Protein AF-A0A965Q3M4-F1 (afdb_monomer_lite)

pLDDT: mean 86.71, std 11.83, range [43.47, 96.5]

Foldseek 3Di:
DVVVVVVVVVVVVCVPPVPDLVNVVVVLCVLCVVPVVLLVLLVVVLVVVLVVLVVVLVVVCCVVPPDDDPPVVVVVSVVVSVVVSCLSRQLLVLLSVLLSVCSVVVHDGHSVSSNLSVVQSVQSVVLVVVLCVQLVVLVVVPVVSNVQSVLLLPQLSVCCRVVVDGSVVSSVVSNVVCVVVVVSSVVSVVVVD

Secondary structure (DSSP, 8-state):
-HHHHHHHHHHHHHT-----HHHHHHHHHHHHHT-HHHHHHHHHHHHHHHHHHHHHHHHHHHHHTSS---HHHHHHHHHHHHHHHHHHHHHHHHHHHHHHHHHHTT----GGGGGGGGGGHHHHHHHHHHHHHHHHHHHHH-HHHHHHHHHHTTTHHHHHHHS---HHHHHHHHHHHHGGGHHHHHHHHHHH-

Radius of gyration: 21.28 Å; chains: 1; bounding box: 40×34×85 Å

Sequence (193 aa):
MSDMTNELKTQGLQQNQSFTVRDALSNAWKMVSGSKGSYWGGFIFVVAVTFVWAFASSMLTQNLSSGETPWVWSLVWSIVDLVMQQALTVPMWAGIVLMGVRRARGEAIRSTMVFEGFKRFASLLVVTFLVVIIITVGTLFLIIPGIYLSIVYIFAVPLVLDKGMGPWEAMELSRKTVTKRWFAYFSTLLVAG

Structure (mmCIF, N/CA/C/O backbone):
data_AF-A0A965Q3M4-F1
#
_entry.id   AF-A0A965Q3M4-F1
#
loop_
_atom_site.group_PDB
_atom_site.id
_atom_site.type_symbol
_atom_site.label_atom_id
_atom_site.label_alt_id
_atom_site.label_comp_id
_atom_site.label_asym_id
_atom_site.label_entity_id
_atom_site.label_seq_id
_atom_site.pdbx_PDB_ins_code
_atom_site.Cartn_x
_atom_site.Cartn_y
_atom_site.Cartn_z
_atom_site.occupancy
_atom_site.B_iso_or_equiv
_atom_site.auth_seq_id
_atom_site.auth_comp_id
_atom_site.auth_asym_id
_atom_site.auth_atom_id
_atom_site.pdbx_PDB_model_num
ATOM 1 N N . MET A 1 1 ? -10.764 1.876 50.607 1.00 58.31 1 MET A N 1
ATOM 2 C CA . MET A 1 1 ? -9.534 1.462 49.888 1.00 58.31 1 MET A CA 1
ATOM 3 C C . MET A 1 1 ? -9.627 0.031 49.353 1.00 58.31 1 MET A C 1
ATOM 5 O O . MET A 1 1 ? -9.286 -0.159 48.198 1.00 58.31 1 MET A O 1
ATOM 9 N N . SER A 1 2 ? -10.157 -0.932 50.127 1.00 61.81 2 SER A N 1
ATOM 10 C CA . SER A 1 2 ? -10.422 -2.321 49.683 1.00 61.81 2 SER A CA 1
ATOM 11 C C . SER A 1 2 ? -11.396 -2.430 48.489 1.00 61.81 2 SER A C 1
ATOM 13 O O . SER A 1 2 ? -11.125 -3.171 47.544 1.00 61.81 2 SER A O 1
ATOM 15 N N . ASP A 1 3 ? -12.468 -1.625 48.468 1.00 62.75 3 ASP A N 1
ATOM 16 C CA . ASP A 1 3 ? -13.453 -1.637 47.367 1.00 62.75 3 ASP A CA 1
ATOM 17 C C . ASP A 1 3 ? -12.891 -1.155 46.025 1.00 62.75 3 ASP A C 1
ATOM 19 O O . ASP A 1 3 ? -13.126 -1.788 45.000 1.00 62.75 3 ASP A O 1
ATOM 23 N N . MET A 1 4 ? -12.058 -0.109 46.019 1.00 59.16 4 MET A N 1
ATOM 24 C CA . MET A 1 4 ? -11.446 0.405 44.783 1.00 59.16 4 MET A CA 1
ATOM 25 C C . MET A 1 4 ? -10.523 -0.626 44.117 1.00 59.16 4 MET A C 1
ATOM 27 O O . MET A 1 4 ? -10.454 -0.705 42.894 1.00 59.16 4 MET A O 1
ATOM 31 N N . THR A 1 5 ? -9.827 -1.454 44.899 1.00 63.28 5 THR A N 1
ATOM 32 C CA . THR A 1 5 ? -9.004 -2.555 44.372 1.00 63.28 5 THR A CA 1
ATOM 33 C C . THR A 1 5 ? -9.830 -3.691 43.768 1.00 63.28 5 THR A C 1
ATOM 35 O O . THR A 1 5 ? -9.369 -4.327 42.820 1.00 63.28 5 THR A O 1
ATOM 38 N N . ASN A 1 6 ? -11.044 -3.933 44.274 1.00 59.44 6 ASN A N 1
ATOM 39 C CA . ASN A 1 6 ? -11.960 -4.922 43.708 1.00 59.44 6 ASN A CA 1
ATOM 40 C C . ASN A 1 6 ? -12.622 -4.402 42.431 1.00 59.44 6 ASN A C 1
ATOM 42 O O . ASN A 1 6 ? -12.660 -5.141 41.451 1.00 59.44 6 ASN A O 1
ATOM 46 N N . GLU A 1 7 ? -13.017 -3.125 42.391 1.00 59.03 7 GLU A N 1
ATOM 47 C CA . GLU A 1 7 ? -13.550 -2.482 41.184 1.00 59.03 7 GLU A CA 1
ATOM 48 C C . GLU A 1 7 ? -12.522 -2.436 40.046 1.00 59.03 7 GLU A C 1
ATOM 50 O O . GLU A 1 7 ? -12.841 -2.808 38.914 1.00 59.03 7 GLU A O 1
ATOM 55 N N . LEU A 1 8 ? -11.264 -2.086 40.345 1.00 58.47 8 LEU A N 1
ATOM 56 C CA . LEU A 1 8 ? -10.162 -2.114 39.376 1.00 58.47 8 LEU A CA 1
ATOM 57 C C . LEU A 1 8 ? -9.849 -3.535 38.890 1.00 58.47 8 LEU A C 1
ATOM 59 O O . LEU A 1 8 ? -9.544 -3.725 37.712 1.00 58.47 8 LEU A O 1
ATOM 63 N N . LYS A 1 9 ? -9.969 -4.552 39.755 1.00 55.62 9 LYS A N 1
ATOM 64 C CA . LYS A 1 9 ? -9.866 -5.958 39.338 1.00 55.62 9 LYS A CA 1
ATOM 65 C C . LYS A 1 9 ? -11.026 -6.356 38.435 1.00 55.62 9 LYS A C 1
ATOM 67 O O . LYS A 1 9 ? -10.783 -6.978 37.410 1.00 55.62 9 LYS A O 1
ATOM 72 N N . THR A 1 10 ? -12.264 -5.979 38.746 1.00 54.94 10 THR A N 1
ATOM 73 C CA . THR A 1 10 ? -13.414 -6.279 37.879 1.00 54.94 10 THR A CA 1
ATOM 74 C C . THR A 1 10 ? -13.364 -5.528 36.550 1.00 54.94 10 THR A C 1
ATOM 76 O O . THR A 1 10 ? -13.661 -6.127 35.521 1.00 54.94 10 THR A O 1
ATOM 79 N N . GLN A 1 11 ? -12.906 -4.273 36.517 1.00 52.34 11 GLN A N 1
ATOM 80 C CA . GLN A 1 11 ? -12.704 -3.525 35.270 1.00 52.34 11 GLN A CA 1
ATOM 81 C C . GLN A 1 11 ? -11.525 -4.078 34.451 1.00 52.34 11 GLN A C 1
ATOM 83 O O . GLN A 1 11 ? -11.627 -4.194 33.230 1.00 52.34 11 GLN A O 1
ATOM 88 N N . GLY A 1 12 ? -10.442 -4.511 35.106 1.00 48.47 12 GLY A N 1
ATOM 89 C CA . GLY A 1 12 ? -9.327 -5.213 34.462 1.00 48.47 12 GLY A CA 1
ATOM 90 C C . GLY A 1 12 ? -9.703 -6.601 33.925 1.00 48.47 12 GLY A C 1
ATOM 91 O O . GLY A 1 12 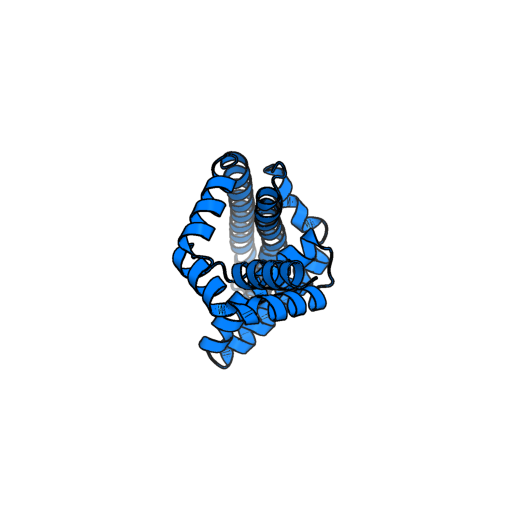? -9.181 -7.025 32.897 1.00 48.47 12 GLY A O 1
ATOM 92 N N . LEU A 1 13 ? -10.653 -7.289 34.568 1.00 50.44 13 LEU A N 1
ATOM 93 C CA . LEU A 1 13 ? -11.171 -8.595 34.144 1.00 50.44 13 LEU A CA 1
ATOM 94 C C . LEU A 1 13 ? -12.256 -8.492 33.054 1.00 50.44 13 LEU A C 1
ATOM 96 O O . LEU A 1 13 ? -12.387 -9.413 32.251 1.00 50.44 13 LEU A O 1
ATOM 100 N N . GLN A 1 14 ? -12.977 -7.369 32.946 1.00 43.47 14 GLN A N 1
ATOM 101 C CA . GLN A 1 14 ? -13.889 -7.099 31.821 1.00 43.47 14 GLN A CA 1
ATOM 102 C C . GLN A 1 14 ? -13.170 -6.695 30.525 1.00 43.47 14 GLN A C 1
ATOM 104 O O . GLN A 1 14 ? -13.776 -6.698 29.455 1.00 43.47 14 GLN A O 1
ATOM 109 N N . GLN A 1 15 ? -11.861 -6.434 30.576 1.00 49.81 15 GLN A N 1
ATOM 110 C CA . GLN A 1 15 ? -11.031 -6.300 29.375 1.00 49.81 15 GLN A CA 1
ATOM 111 C C . GLN A 1 15 ? -10.747 -7.648 28.682 1.00 49.81 15 GLN A C 1
ATOM 113 O O . GLN A 1 15 ? -10.114 -7.686 27.626 1.00 49.81 15 GLN A O 1
ATOM 118 N N . ASN A 1 16 ? -11.273 -8.746 29.236 1.00 44.41 16 ASN A N 1
ATOM 119 C CA . ASN A 1 16 ? -11.480 -10.014 28.549 1.00 44.41 16 ASN A CA 1
ATOM 120 C C . ASN A 1 16 ? -12.892 -10.075 27.935 1.00 44.41 16 ASN A C 1
ATOM 122 O O . ASN A 1 16 ? -13.606 -11.063 28.085 1.00 44.41 16 ASN A O 1
ATOM 126 N N . GLN A 1 17 ? -13.330 -9.006 27.260 1.00 51.12 17 GLN A N 1
ATOM 127 C CA . GLN A 1 17 ? -14.417 -9.154 26.299 1.00 51.12 17 GLN A CA 1
ATOM 128 C C . GLN A 1 17 ? -13.883 -10.066 25.200 1.00 51.12 17 GLN A C 1
ATOM 130 O O . GLN A 1 17 ? -13.022 -9.662 24.413 1.00 51.12 17 GLN A O 1
ATOM 135 N N . SER A 1 18 ? -14.342 -11.317 25.197 1.00 48.50 18 SER A N 1
ATOM 136 C CA . SER A 1 18 ? -14.180 -12.245 24.088 1.00 48.50 18 SER A CA 1
ATOM 137 C C . SER A 1 18 ? -14.766 -11.572 22.853 1.00 48.50 18 SER A C 1
ATOM 139 O O . SER A 1 18 ? -15.965 -11.591 22.603 1.00 48.50 18 SER A O 1
ATOM 141 N N . PHE A 1 19 ? -13.904 -10.868 22.129 1.00 58.25 19 PHE A N 1
ATOM 142 C CA . PHE A 1 19 ? -14.255 -10.118 20.940 1.00 58.25 19 PHE A CA 1
ATOM 143 C C . PHE A 1 19 ? -14.673 -11.141 19.886 1.00 58.25 19 PHE A C 1
ATOM 145 O O . PHE A 1 19 ? -13.826 -11.758 19.237 1.00 58.25 19 PHE A O 1
ATOM 152 N N . THR A 1 20 ? -15.973 -11.403 19.773 1.00 76.94 20 THR A N 1
ATOM 153 C CA . THR A 1 20 ? -16.481 -12.347 18.784 1.00 76.94 20 THR A CA 1
ATOM 154 C C . THR A 1 20 ? -16.270 -11.737 17.406 1.00 76.94 20 THR A C 1
ATOM 156 O O . THR A 1 20 ? -16.674 -10.601 17.154 1.00 76.94 20 THR A O 1
ATOM 159 N N . VAL A 1 21 ? -15.688 -12.500 16.480 1.00 79.31 21 VAL A N 1
ATOM 160 C CA . VAL A 1 21 ? -15.501 -12.081 15.076 1.00 79.31 21 VAL A CA 1
ATOM 161 C C . VAL A 1 21 ? -16.824 -11.597 14.471 1.00 79.31 21 VAL A C 1
ATOM 163 O O . VAL A 1 21 ? -16.868 -10.596 13.762 1.00 79.31 21 VAL A O 1
ATOM 166 N N . ARG A 1 22 ? -17.935 -12.252 14.830 1.00 80.81 22 ARG A N 1
ATOM 167 C CA . ARG A 1 22 ? -19.286 -11.856 14.423 1.00 80.81 22 ARG A CA 1
ATOM 168 C C . ARG A 1 22 ? -19.672 -10.456 14.902 1.00 80.81 22 ARG A C 1
ATOM 170 O O . ARG A 1 22 ? -20.229 -9.692 14.118 1.00 80.81 22 ARG A O 1
ATOM 177 N N . ASP A 1 23 ? -19.388 -10.118 16.157 1.00 83.88 23 ASP A N 1
ATOM 178 C CA . ASP A 1 23 ? -19.728 -8.809 16.724 1.00 83.88 23 ASP A CA 1
ATOM 179 C C . ASP A 1 23 ? -18.868 -7.715 16.088 1.00 83.88 23 ASP A C 1
ATOM 181 O O . ASP A 1 23 ? -19.377 -6.657 15.719 1.00 83.88 23 ASP A O 1
ATOM 185 N N . ALA A 1 24 ? -17.585 -8.011 15.861 1.00 83.50 24 ALA A N 1
ATOM 186 C CA . ALA A 1 24 ? -16.667 -7.143 15.134 1.00 83.50 24 ALA A CA 1
ATOM 187 C C . ALA A 1 24 ? -17.177 -6.827 13.720 1.00 83.50 24 ALA A C 1
ATOM 189 O O . ALA A 1 24 ? -17.277 -5.660 13.340 1.00 83.50 24 ALA A O 1
ATOM 190 N N . LEU A 1 25 ? -17.549 -7.861 12.962 1.00 84.62 25 LEU A N 1
ATOM 191 C CA . LEU A 1 25 ? -18.050 -7.722 11.596 1.00 84.62 25 LEU A CA 1
ATOM 192 C C . LEU A 1 25 ? -19.418 -7.040 11.548 1.00 84.62 25 LEU A C 1
ATOM 194 O O . 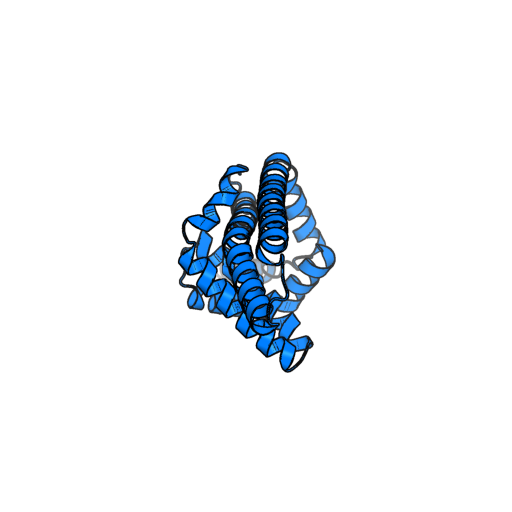LEU A 1 25 ? -19.638 -6.183 10.700 1.00 84.62 25 LEU A O 1
ATOM 198 N N . SER A 1 26 ? -20.320 -7.357 12.478 1.00 86.88 26 SER A N 1
ATOM 199 C CA . SER A 1 26 ? -21.626 -6.697 12.594 1.00 86.88 26 SER A CA 1
ATOM 200 C C . SER A 1 26 ? -21.473 -5.199 12.867 1.00 86.88 26 SER A C 1
ATOM 202 O O . SER A 1 26 ? -22.115 -4.369 12.217 1.00 86.88 26 SER A O 1
ATOM 204 N N . ASN A 1 27 ? -20.569 -4.828 13.777 1.00 86.81 27 ASN A N 1
ATOM 205 C CA . ASN A 1 27 ? -20.273 -3.430 14.077 1.00 86.81 27 ASN A CA 1
ATOM 206 C C . ASN A 1 27 ? -19.614 -2.720 12.887 1.00 86.81 27 ASN A C 1
ATOM 208 O O . ASN A 1 27 ? -20.037 -1.620 12.526 1.00 86.81 27 ASN A O 1
ATOM 212 N N . ALA A 1 28 ? -18.655 -3.365 12.219 1.00 85.50 28 ALA A N 1
ATOM 213 C CA . ALA A 1 28 ? -18.046 -2.837 11.000 1.00 85.50 28 ALA A CA 1
ATOM 214 C C . ALA A 1 28 ? -19.088 -2.636 9.881 1.00 85.50 28 ALA A C 1
ATOM 216 O O . ALA A 1 28 ? -19.116 -1.587 9.233 1.00 85.50 28 ALA A O 1
ATOM 217 N N . TRP A 1 29 ? -20.009 -3.588 9.698 1.00 84.69 29 TRP A N 1
ATOM 218 C CA . TRP A 1 29 ? -21.089 -3.495 8.713 1.00 84.69 29 TRP A CA 1
ATOM 219 C C . TRP A 1 29 ? -22.019 -2.312 8.991 1.00 84.69 29 TRP A C 1
ATOM 221 O O . TRP A 1 29 ? -22.352 -1.548 8.080 1.00 84.69 29 TRP A O 1
ATOM 231 N N . LYS A 1 30 ? -22.389 -2.097 10.261 1.00 87.25 30 LYS A N 1
ATOM 232 C CA . LYS A 1 30 ? -23.178 -0.929 10.680 1.00 87.25 30 LYS A CA 1
ATOM 233 C C . LYS A 1 30 ? -22.463 0.377 10.340 1.00 87.25 30 LYS A C 1
ATOM 235 O O . LYS A 1 30 ? -23.094 1.272 9.777 1.00 87.25 30 LYS A O 1
ATOM 240 N N . MET A 1 31 ? -21.154 0.468 10.586 1.00 84.44 31 MET A N 1
ATOM 241 C CA . MET A 1 31 ? -20.358 1.660 10.268 1.00 84.44 31 MET A CA 1
ATOM 242 C C . MET A 1 31 ? -20.355 1.975 8.766 1.00 84.44 31 MET A C 1
ATOM 244 O O . MET A 1 31 ? -20.567 3.127 8.376 1.00 84.44 31 MET A O 1
ATOM 248 N N . VAL A 1 32 ? -20.181 0.966 7.908 1.00 83.12 32 VAL A N 1
ATOM 249 C CA . VAL A 1 32 ? -20.117 1.146 6.446 1.00 83.12 32 VAL A CA 1
ATOM 250 C C . VAL A 1 32 ? -21.492 1.430 5.828 1.00 83.12 32 VAL A C 1
ATOM 252 O O . VAL A 1 32 ? -21.586 2.190 4.858 1.00 83.12 32 VAL A O 1
ATOM 255 N N . SER A 1 33 ? -22.569 0.886 6.408 1.00 72.75 33 SER A N 1
ATOM 256 C CA . SER A 1 33 ? -23.917 0.884 5.820 1.00 72.75 33 SER A CA 1
ATOM 257 C C . SER A 1 33 ? -24.481 2.265 5.450 1.00 72.75 33 SER A C 1
ATOM 259 O O . SER A 1 33 ? -25.188 2.371 4.449 1.00 72.75 33 SER A O 1
ATOM 261 N N . GLY A 1 34 ? -24.117 3.322 6.184 1.00 74.00 34 GLY A N 1
ATOM 262 C CA . GLY A 1 34 ? -24.558 4.701 5.926 1.00 74.00 34 GLY A CA 1
ATOM 263 C C . GLY A 1 34 ? -23.733 5.477 4.891 1.00 74.00 34 GLY A C 1
ATOM 264 O O . GLY A 1 34 ? -24.049 6.622 4.600 1.00 74.00 34 GLY A O 1
ATOM 265 N N . SER A 1 35 ? -22.665 4.890 4.346 1.00 78.44 35 SER A N 1
ATOM 266 C CA . SER A 1 35 ? -21.697 5.601 3.490 1.00 78.44 35 SER A CA 1
ATOM 267 C C . SER A 1 35 ? -21.297 4.827 2.230 1.00 78.44 35 SER A C 1
ATOM 269 O O . SER A 1 35 ? -20.277 5.115 1.604 1.00 78.44 35 SER A O 1
ATOM 271 N N . LYS A 1 36 ? -22.121 3.846 1.835 1.00 81.88 36 LYS A N 1
ATOM 272 C CA . LYS A 1 36 ? -21.860 2.942 0.703 1.00 81.88 36 LYS A CA 1
ATOM 273 C C . LYS A 1 36 ? -21.519 3.697 -0.588 1.00 81.88 36 LYS A C 1
ATOM 275 O O . LYS A 1 36 ? -20.627 3.268 -1.309 1.00 81.88 36 LYS A O 1
ATOM 280 N N . GLY A 1 37 ? -22.166 4.839 -0.844 1.00 85.19 37 GLY A N 1
ATOM 281 C CA . GLY A 1 37 ? -21.919 5.659 -2.036 1.00 85.19 37 GLY A CA 1
ATOM 282 C C . GLY A 1 37 ? -20.483 6.183 -2.145 1.00 85.19 37 GLY A C 1
ATOM 283 O O . GLY A 1 37 ? -19.905 6.147 -3.226 1.00 85.19 37 GLY A O 1
ATOM 284 N N . SER A 1 38 ? -19.867 6.594 -1.032 1.00 87.12 38 SER A N 1
ATOM 285 C CA . SER A 1 38 ? -18.478 7.075 -1.037 1.00 87.12 38 SER A CA 1
ATOM 286 C C . SER A 1 38 ? -17.481 5.947 -1.323 1.00 87.12 38 SER A C 1
ATOM 288 O O . SER A 1 38 ? -16.536 6.161 -2.081 1.00 87.12 38 SER A O 1
ATOM 290 N N . TYR A 1 39 ? -17.710 4.744 -0.775 1.00 88.25 39 TYR A N 1
ATOM 291 C CA . TYR A 1 39 ? -16.874 3.569 -1.054 1.00 88.25 39 TYR A CA 1
ATOM 292 C C . TYR A 1 39 ? -17.012 3.093 -2.497 1.00 88.25 39 TYR A C 1
ATOM 294 O O . TYR A 1 39 ? -15.999 2.899 -3.159 1.00 88.25 39 TYR A O 1
ATOM 302 N N . TRP A 1 40 ? -18.242 2.957 -3.002 1.00 91.12 40 TRP A N 1
ATOM 303 C CA . TRP A 1 40 ? -18.481 2.572 -4.394 1.00 91.12 40 TRP A CA 1
ATOM 304 C C . TRP A 1 40 ? -17.927 3.605 -5.370 1.00 91.12 40 TRP A C 1
ATOM 306 O O . TRP A 1 40 ? -17.273 3.228 -6.333 1.00 91.12 40 TRP A O 1
ATOM 316 N N . GLY A 1 41 ? -18.109 4.900 -5.097 1.00 91.19 41 GLY A N 1
ATOM 317 C CA . GLY A 1 41 ? -17.530 5.963 -5.915 1.00 91.19 41 GLY A CA 1
ATOM 318 C C . GLY A 1 41 ? -16.002 5.906 -5.944 1.00 91.19 41 GLY A C 1
ATOM 319 O O . GLY A 1 41 ? -15.408 6.008 -7.012 1.00 91.19 41 GLY A O 1
ATOM 320 N N . GLY A 1 42 ? -15.365 5.686 -4.789 1.00 91.00 42 GLY A N 1
ATOM 321 C CA . GLY A 1 42 ? -13.919 5.485 -4.715 1.00 91.00 42 GLY A CA 1
ATOM 322 C C . GLY A 1 42 ? -13.461 4.237 -5.473 1.00 91.00 42 GLY A C 1
ATOM 323 O O . GLY A 1 42 ? -12.557 4.322 -6.293 1.00 91.00 42 GLY A O 1
ATOM 324 N N . PHE A 1 43 ? -14.114 3.096 -5.255 1.00 92.12 43 PHE A N 1
ATOM 325 C CA . PHE A 1 43 ? -13.783 1.826 -5.905 1.00 92.12 43 PHE A CA 1
ATOM 326 C C . PHE A 1 43 ? -13.936 1.889 -7.429 1.00 92.12 43 PHE A C 1
ATOM 328 O O . PHE A 1 43 ? -13.006 1.537 -8.149 1.00 92.12 43 PHE A O 1
ATOM 335 N N . ILE A 1 44 ? -15.068 2.400 -7.927 1.00 94.25 44 ILE A N 1
ATOM 336 C CA . ILE A 1 44 ? -15.313 2.593 -9.364 1.00 94.25 44 ILE A CA 1
ATOM 337 C C . ILE A 1 44 ? -14.248 3.508 -9.962 1.00 94.25 44 ILE A C 1
ATOM 339 O O . ILE A 1 44 ? -13.758 3.238 -11.054 1.00 94.25 44 ILE A O 1
ATOM 343 N N . PHE A 1 45 ? -13.855 4.562 -9.245 1.00 93.31 45 PHE A N 1
ATOM 344 C CA . PHE A 1 45 ? -12.799 5.453 -9.701 1.00 93.31 45 PHE A CA 1
ATOM 345 C C . PHE A 1 45 ? -11.447 4.735 -9.832 1.00 93.31 45 PHE A C 1
ATOM 347 O O . PHE A 1 45 ? -10.787 4.879 -10.858 1.00 93.31 45 PHE A O 1
ATOM 354 N N . VAL A 1 46 ? -11.054 3.918 -8.844 1.00 93.62 46 VAL A N 1
ATOM 355 C CA . VAL A 1 46 ? -9.829 3.099 -8.934 1.00 93.62 46 VAL A CA 1
ATOM 356 C C . VAL A 1 46 ? -9.897 2.155 -10.127 1.00 93.62 46 VAL A C 1
ATOM 358 O O . VAL A 1 46 ? -8.979 2.140 -10.939 1.00 93.62 46 VAL A O 1
ATOM 361 N N . VAL A 1 47 ? -11.006 1.429 -10.283 1.00 94.75 47 VAL A N 1
ATOM 362 C CA . VAL A 1 47 ? -11.201 0.499 -11.403 1.00 94.75 47 VAL A CA 1
ATOM 363 C C . VAL A 1 47 ? -11.127 1.224 -12.745 1.00 94.75 47 VAL A C 1
ATOM 365 O O . VAL A 1 47 ? -10.450 0.743 -13.649 1.00 94.75 47 VAL A O 1
ATOM 368 N N . ALA A 1 48 ? -11.760 2.391 -12.878 1.00 95.38 48 ALA A N 1
ATOM 369 C CA . ALA A 1 48 ? -11.714 3.185 -14.101 1.00 95.38 48 ALA A CA 1
ATOM 370 C C . ALA A 1 48 ? -10.280 3.614 -14.443 1.00 95.38 48 ALA A C 1
ATOM 372 O O . ALA A 1 48 ? -9.848 3.451 -15.580 1.00 95.38 48 ALA A O 1
ATOM 373 N N . VAL A 1 49 ? -9.516 4.100 -13.460 1.00 94.06 49 VAL A N 1
ATOM 374 C CA . VAL A 1 49 ? -8.112 4.493 -13.655 1.00 94.06 49 VAL A CA 1
ATOM 375 C C . VAL A 1 49 ? -7.242 3.292 -14.031 1.00 94.06 49 VAL A C 1
ATOM 377 O O . VAL A 1 49 ? -6.457 3.380 -14.973 1.00 94.06 49 VAL A O 1
ATOM 380 N N . THR A 1 50 ? -7.408 2.151 -13.357 1.00 94.06 50 THR A N 1
ATOM 381 C CA . THR A 1 50 ? -6.680 0.919 -13.690 1.00 94.06 50 THR A CA 1
ATOM 382 C C . THR A 1 50 ? -7.047 0.402 -15.081 1.00 94.06 50 THR A C 1
ATOM 384 O O . THR A 1 50 ? -6.171 -0.068 -15.802 1.00 94.06 50 THR A O 1
ATOM 387 N N . PHE A 1 51 ? -8.310 0.521 -15.492 1.00 96.31 51 PHE A N 1
ATOM 388 C CA . PHE A 1 51 ? -8.753 0.119 -16.825 1.00 96.31 51 PHE A CA 1
ATOM 389 C C . PHE A 1 51 ? -8.188 1.035 -17.913 1.00 96.31 51 PHE A C 1
ATOM 391 O O . PHE A 1 51 ? -7.708 0.545 -18.929 1.00 96.31 51 PHE A O 1
ATOM 398 N N . VAL A 1 52 ? -8.176 2.354 -17.687 1.00 96.50 52 VAL A N 1
ATOM 399 C CA . VAL A 1 52 ? -7.543 3.320 -18.598 1.00 96.50 52 VAL A CA 1
ATOM 400 C C . VAL A 1 52 ? -6.049 3.030 -18.739 1.00 96.50 52 VAL A C 1
ATOM 402 O O . VAL A 1 52 ? -5.552 3.000 -19.862 1.00 96.50 52 VAL A O 1
ATOM 405 N N . TRP A 1 53 ? -5.350 2.758 -17.630 1.00 95.50 53 TRP A N 1
ATOM 406 C CA . TRP A 1 53 ? -3.945 2.343 -17.660 1.00 95.50 53 TRP A CA 1
ATOM 407 C C . TRP A 1 53 ? -3.753 1.063 -18.480 1.00 95.50 53 TRP A C 1
ATOM 409 O O . TRP A 1 53 ? -2.956 1.056 -19.411 1.00 95.50 53 TRP A O 1
ATOM 419 N N . ALA A 1 54 ? -4.516 0.008 -18.180 1.00 94.69 54 ALA A N 1
ATOM 420 C CA . ALA A 1 54 ? -4.401 -1.284 -18.855 1.00 94.69 54 ALA A CA 1
ATOM 421 C C . ALA A 1 54 ? -4.728 -1.198 -20.355 1.00 94.69 54 ALA A C 1
ATOM 423 O O . ALA A 1 54 ? -4.070 -1.825 -21.184 1.00 94.69 54 ALA A O 1
ATOM 424 N N . PHE A 1 55 ? -5.733 -0.402 -20.724 1.00 95.75 55 PHE A N 1
ATOM 425 C CA . PHE A 1 55 ? -6.072 -0.163 -22.121 1.00 95.75 55 PHE A CA 1
ATOM 426 C C . PHE A 1 55 ? -4.951 0.599 -22.836 1.00 95.75 55 PHE A C 1
ATOM 428 O O . PHE A 1 55 ? -4.514 0.188 -23.909 1.00 95.75 55 PHE A O 1
ATOM 435 N N . ALA A 1 56 ? -4.437 1.671 -22.224 1.00 94.19 56 ALA A N 1
ATOM 436 C CA . ALA A 1 56 ? -3.338 2.452 -22.779 1.00 94.19 56 ALA A CA 1
ATOM 437 C C . ALA A 1 56 ? -2.052 1.623 -22.928 1.00 94.19 56 ALA A C 1
ATOM 439 O O . ALA A 1 56 ? -1.416 1.686 -23.979 1.00 94.19 56 ALA A O 1
ATOM 440 N N . SER A 1 57 ? -1.689 0.812 -21.929 1.00 92.38 57 SER A N 1
ATOM 441 C CA . SER A 1 57 ? -0.499 -0.044 -21.986 1.00 92.38 57 SER A CA 1
ATOM 442 C C . SER A 1 57 ? -0.648 -1.162 -23.021 1.00 92.38 57 SER A C 1
ATOM 444 O O . SER A 1 57 ? 0.301 -1.446 -23.754 1.00 92.38 57 SER A O 1
ATOM 446 N N . SER A 1 58 ? -1.847 -1.736 -23.174 1.00 90.75 58 SER A N 1
ATOM 447 C CA . SER A 1 58 ? -2.146 -2.722 -24.222 1.00 90.75 58 SER A CA 1
ATOM 448 C C . SER A 1 58 ? -2.046 -2.121 -25.626 1.00 90.75 58 SER A C 1
ATOM 450 O O . SER A 1 58 ? -1.431 -2.724 -26.509 1.00 90.75 58 SER A O 1
ATOM 452 N N . MET A 1 59 ? -2.593 -0.917 -25.833 1.00 91.94 59 MET A N 1
ATOM 453 C CA . MET A 1 59 ? -2.447 -0.186 -27.096 1.00 91.94 59 MET A CA 1
ATOM 454 C C . MET A 1 59 ? -0.977 0.122 -27.377 1.00 91.94 59 MET A C 1
ATOM 456 O O . MET A 1 59 ? -0.489 -0.123 -28.478 1.00 91.94 59 MET A O 1
ATOM 460 N N . LEU A 1 60 ? -0.249 0.618 -26.379 1.00 89.31 60 LEU A N 1
ATOM 461 C CA . LEU A 1 60 ? 1.158 0.971 -26.518 1.00 89.31 60 LEU A CA 1
ATOM 462 C C . LEU A 1 60 ? 2.017 -0.250 -26.863 1.00 89.31 60 LEU A C 1
ATOM 464 O O . LEU A 1 60 ? 2.834 -0.181 -27.776 1.00 89.31 60 LEU A O 1
ATOM 468 N N . THR A 1 61 ? 1.778 -1.381 -26.198 1.00 88.38 61 THR A N 1
ATOM 469 C CA . THR A 1 61 ? 2.503 -2.632 -26.451 1.00 88.38 61 THR A CA 1
ATOM 470 C C . THR A 1 61 ? 2.274 -3.118 -27.880 1.00 88.38 61 THR A C 1
ATOM 472 O O . THR A 1 61 ? 3.248 -3.393 -28.567 1.00 88.38 61 THR A O 1
ATOM 475 N N . GLN A 1 62 ? 1.025 -3.130 -28.367 1.00 85.44 62 GLN A N 1
ATOM 476 C CA . GLN A 1 62 ? 0.705 -3.537 -29.745 1.00 85.44 62 GLN A CA 1
ATOM 477 C C . GLN A 1 62 ? 1.380 -2.652 -30.806 1.00 85.44 62 GLN A C 1
ATOM 479 O O . GLN A 1 62 ? 1.816 -3.155 -31.839 1.00 85.44 62 GLN A O 1
ATOM 484 N N . ASN A 1 63 ? 1.489 -1.343 -30.557 1.00 82.75 63 ASN A N 1
ATOM 485 C CA . ASN A 1 63 ? 2.151 -0.413 -31.479 1.00 82.75 63 ASN A CA 1
ATOM 486 C C . ASN A 1 63 ? 3.685 -0.549 -31.444 1.00 82.75 63 ASN A C 1
ATOM 488 O O . ASN A 1 63 ? 4.336 -0.504 -32.489 1.00 82.75 63 ASN A O 1
ATOM 492 N N . LEU A 1 64 ? 4.265 -0.735 -30.253 1.00 77.69 64 LEU A N 1
ATOM 493 C CA . LEU A 1 64 ? 5.709 -0.914 -30.061 1.00 77.69 64 LEU A CA 1
ATOM 494 C C . LEU A 1 64 ? 6.212 -2.282 -30.546 1.00 77.69 64 LEU A C 1
ATOM 496 O O . LEU A 1 64 ? 7.366 -2.388 -30.954 1.00 77.69 64 LEU A O 1
ATOM 500 N N . SER A 1 65 ? 5.374 -3.321 -30.516 1.00 72.31 65 SER A N 1
ATOM 501 C CA . SER A 1 65 ? 5.736 -4.695 -30.885 1.00 72.31 65 SER A CA 1
ATOM 502 C C . SER A 1 65 ? 5.407 -5.050 -32.341 1.00 72.31 65 SER A C 1
ATOM 504 O O . SER A 1 65 ? 5.155 -6.213 -32.645 1.00 72.31 65 SER A O 1
ATOM 506 N N . SER A 1 66 ? 5.390 -4.075 -33.255 1.00 70.12 66 SER A N 1
ATOM 507 C CA . SER A 1 66 ? 5.085 -4.288 -34.684 1.00 70.12 66 SER A CA 1
ATOM 508 C C . SER A 1 66 ? 6.168 -5.066 -35.463 1.00 70.12 66 SER A C 1
ATOM 510 O O . SER A 1 66 ? 6.047 -5.249 -36.673 1.00 70.12 66 SER A O 1
ATOM 512 N N . GLY A 1 67 ? 7.197 -5.576 -34.778 1.00 76.06 67 GLY A N 1
ATOM 513 C CA . GLY A 1 67 ? 8.230 -6.458 -35.322 1.00 76.06 67 GLY A CA 1
ATOM 514 C C . GLY A 1 67 ? 8.708 -7.488 -34.295 1.00 76.06 67 GLY A C 1
ATOM 515 O O . GLY A 1 67 ? 8.233 -7.520 -33.159 1.00 76.06 67 GLY A O 1
ATOM 516 N N . GLU A 1 68 ? 9.669 -8.331 -34.680 1.00 77.31 68 GLU A N 1
ATOM 517 C CA . GLU A 1 68 ? 10.295 -9.294 -33.768 1.00 77.31 68 GLU A CA 1
ATOM 518 C C . GLU A 1 68 ? 11.121 -8.561 -32.701 1.00 77.31 68 GLU A C 1
ATOM 520 O O . GLU A 1 68 ? 12.282 -8.205 -32.902 1.00 77.31 68 GLU A O 1
ATOM 525 N N . THR A 1 69 ? 10.521 -8.301 -31.541 1.00 80.38 69 THR A N 1
ATOM 526 C CA . THR A 1 69 ? 11.255 -7.771 -30.391 1.00 80.38 69 THR A CA 1
ATOM 527 C C . THR A 1 69 ? 12.027 -8.902 -29.709 1.00 80.38 69 THR A C 1
ATOM 529 O O . THR A 1 69 ? 11.408 -9.908 -29.346 1.00 80.38 69 THR A O 1
ATOM 532 N N . PRO A 1 70 ? 13.338 -8.751 -29.445 1.00 88.69 70 PRO A N 1
ATOM 533 C CA . PRO A 1 70 ? 14.073 -9.700 -28.618 1.00 88.69 70 PRO A CA 1
ATOM 534 C C . PRO A 1 70 ? 13.389 -9.905 -27.261 1.00 88.69 70 PRO A C 1
ATOM 536 O O . PRO A 1 70 ? 12.915 -8.947 -26.645 1.00 88.69 70 PRO A O 1
ATOM 539 N N . TRP A 1 71 ? 13.395 -11.141 -26.757 1.00 86.44 71 TRP A N 1
ATOM 540 C CA . TRP A 1 71 ? 12.732 -11.508 -25.496 1.00 86.44 71 TRP A CA 1
ATOM 541 C C . TRP A 1 71 ? 13.174 -10.642 -24.303 1.00 86.44 71 TRP A C 1
ATOM 543 O O . TRP A 1 71 ? 12.360 -10.312 -23.444 1.00 86.44 71 TRP A O 1
ATOM 553 N N . VAL A 1 72 ? 14.436 -10.196 -24.280 1.00 90.94 72 VAL A N 1
ATOM 554 C CA . VAL A 1 72 ? 14.974 -9.303 -23.239 1.00 90.94 72 VAL A CA 1
ATOM 555 C C . VAL A 1 72 ? 14.232 -7.966 -23.200 1.00 90.94 72 VAL A C 1
ATOM 557 O O . VAL A 1 72 ? 13.930 -7.462 -22.121 1.00 90.94 72 VAL A O 1
ATOM 560 N N . TRP A 1 73 ? 13.901 -7.391 -24.358 1.00 87.94 73 TRP A N 1
ATOM 561 C CA . TRP A 1 73 ? 13.218 -6.098 -24.408 1.00 87.94 73 TRP A CA 1
ATOM 562 C C . TRP A 1 73 ? 11.766 -6.202 -23.942 1.00 87.94 73 TRP A C 1
ATOM 564 O O . TRP A 1 73 ? 11.282 -5.330 -23.221 1.00 87.94 73 TRP A O 1
ATOM 574 N N . SER A 1 74 ? 11.105 -7.319 -24.259 1.00 87.69 74 SER A N 1
ATOM 575 C CA . SER A 1 74 ? 9.778 -7.635 -23.724 1.00 87.69 74 SER A CA 1
ATOM 576 C C . SER A 1 74 ? 9.791 -7.744 -22.194 1.00 87.69 74 SER A C 1
ATOM 578 O O . SER A 1 74 ? 8.914 -7.188 -21.530 1.00 87.69 74 SER A O 1
ATOM 580 N N . LEU A 1 75 ? 10.814 -8.379 -21.608 1.00 90.88 75 LEU A N 1
ATOM 581 C CA . LEU A 1 75 ? 10.966 -8.435 -20.151 1.00 90.88 75 LEU A CA 1
ATOM 582 C C . LEU A 1 75 ? 11.159 -7.051 -19.526 1.00 90.88 75 LEU A C 1
ATOM 584 O O . LEU A 1 75 ? 10.509 -6.744 -18.527 1.00 90.88 75 LEU A O 1
ATOM 588 N N . VAL A 1 76 ? 12.010 -6.203 -20.113 1.00 92.25 76 VAL A N 1
ATOM 589 C CA . VAL A 1 76 ? 12.221 -4.831 -19.622 1.00 92.25 76 VAL A CA 1
ATOM 590 C C . VAL A 1 76 ? 10.913 -4.045 -19.657 1.00 92.25 76 VAL A C 1
ATOM 592 O O . VAL A 1 76 ? 10.537 -3.449 -18.649 1.00 92.25 76 VAL A O 1
ATOM 595 N N . TRP A 1 77 ? 10.188 -4.097 -20.777 1.00 90.75 77 TRP A N 1
ATOM 596 C CA . TRP A 1 77 ? 8.890 -3.438 -20.911 1.00 90.75 77 TRP A CA 1
ATOM 597 C C . TRP A 1 77 ? 7.881 -3.930 -19.870 1.00 90.75 77 TRP A C 1
ATOM 599 O O . TRP A 1 77 ? 7.199 -3.125 -19.242 1.00 90.75 77 TRP A O 1
ATOM 609 N N . SER A 1 78 ? 7.850 -5.240 -19.619 1.00 90.62 78 SER A N 1
ATOM 610 C CA . SER A 1 78 ? 6.930 -5.852 -18.655 1.00 90.62 78 SER A CA 1
ATOM 611 C C . SER A 1 78 ? 7.215 -5.400 -17.221 1.00 90.62 78 SER A C 1
ATOM 613 O O . SER A 1 78 ? 6.291 -5.135 -16.456 1.00 90.62 78 SER A O 1
ATOM 615 N N . ILE A 1 79 ? 8.493 -5.276 -16.847 1.00 93.25 79 ILE A N 1
ATOM 616 C CA . ILE A 1 79 ? 8.888 -4.762 -15.528 1.00 93.25 79 ILE A CA 1
ATOM 617 C C 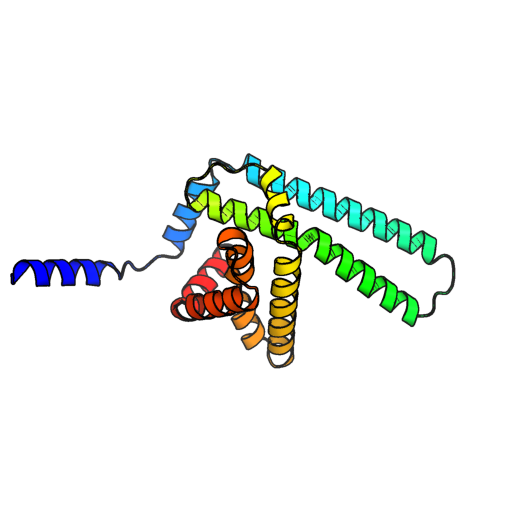. ILE A 1 79 ? 8.531 -3.278 -15.403 1.00 93.25 79 ILE A C 1
ATOM 619 O O . ILE A 1 79 ? 8.031 -2.859 -14.360 1.00 93.25 79 ILE A O 1
ATOM 623 N N . VAL A 1 80 ? 8.762 -2.485 -16.453 1.00 93.25 80 VAL A N 1
ATOM 624 C CA . VAL A 1 80 ? 8.404 -1.060 -16.463 1.00 93.25 80 VAL A CA 1
ATOM 625 C C . VAL A 1 80 ? 6.892 -0.882 -16.308 1.00 93.25 80 VAL A C 1
ATOM 627 O O . VAL A 1 80 ? 6.472 -0.125 -15.433 1.00 93.25 80 VAL A O 1
ATOM 630 N N . ASP A 1 81 ? 6.081 -1.603 -17.086 1.00 93.50 81 ASP A N 1
ATOM 631 C CA . ASP A 1 81 ? 4.617 -1.545 -16.992 1.00 93.50 81 ASP A CA 1
ATOM 632 C C . ASP A 1 81 ? 4.124 -1.973 -15.602 1.00 93.50 81 ASP A C 1
ATOM 634 O O . ASP A 1 81 ? 3.340 -1.257 -14.978 1.00 93.50 81 ASP A O 1
ATOM 638 N N . LEU A 1 82 ? 4.669 -3.065 -15.052 1.00 92.44 82 LEU A N 1
ATOM 639 C CA . LEU A 1 82 ? 4.345 -3.538 -13.704 1.00 92.44 82 LEU A CA 1
ATOM 640 C C . LEU A 1 82 ? 4.623 -2.469 -12.637 1.00 92.44 82 LEU A C 1
ATOM 642 O O . LEU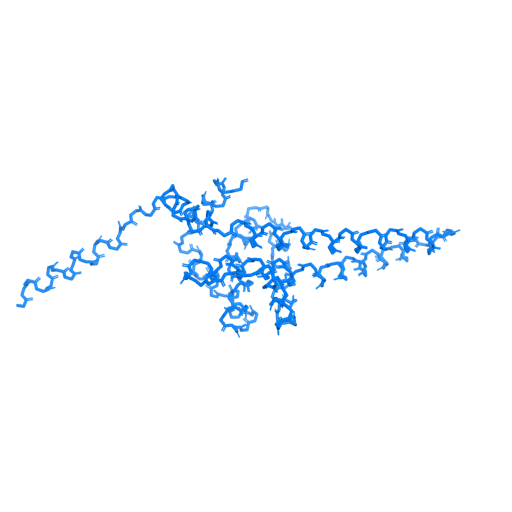 A 1 82 ? 3.775 -2.202 -11.784 1.00 92.44 82 LEU A O 1
ATOM 646 N N . VAL A 1 83 ? 5.806 -1.850 -12.664 1.00 92.12 83 VAL A N 1
ATOM 647 C CA . VAL A 1 83 ? 6.187 -0.833 -11.672 1.00 92.12 83 VAL A CA 1
ATOM 648 C C . VAL A 1 83 ? 5.302 0.405 -11.796 1.00 92.12 83 VAL A C 1
ATOM 650 O O . VAL A 1 83 ? 4.835 0.924 -10.780 1.00 92.12 83 VAL A O 1
ATOM 653 N N . MET A 1 84 ? 5.026 0.857 -13.019 1.00 92.44 84 MET A N 1
ATOM 654 C CA . MET A 1 84 ? 4.167 2.017 -13.263 1.00 92.44 84 MET A CA 1
ATOM 655 C C . MET A 1 84 ? 2.715 1.756 -12.838 1.00 92.44 84 MET A C 1
ATOM 657 O O . MET A 1 84 ? 2.097 2.600 -12.184 1.00 92.44 84 MET A O 1
ATOM 661 N N . GLN A 1 85 ? 2.190 0.559 -13.108 1.00 93.19 85 GLN A N 1
ATOM 662 C CA . GLN A 1 85 ? 0.858 0.151 -12.668 1.00 93.19 85 GLN A CA 1
ATOM 663 C C . GLN A 1 85 ? 0.744 0.156 -11.137 1.00 93.19 85 GLN A C 1
ATOM 665 O O . GLN A 1 85 ? -0.238 0.665 -10.584 1.00 93.19 85 GLN A O 1
ATOM 670 N N . GLN A 1 86 ? 1.745 -0.384 -10.434 1.00 91.19 86 GLN A N 1
ATOM 671 C CA . GLN A 1 86 ? 1.765 -0.408 -8.968 1.00 91.19 86 GLN A CA 1
ATOM 672 C C . GLN A 1 86 ? 1.905 0.997 -8.380 1.00 91.19 86 GLN A C 1
ATOM 674 O O . GLN A 1 86 ? 1.198 1.340 -7.430 1.00 91.19 86 GLN A O 1
ATOM 679 N N . ALA A 1 87 ? 2.749 1.839 -8.979 1.00 91.50 87 ALA A N 1
ATOM 680 C CA . ALA A 1 87 ? 2.887 3.240 -8.605 1.00 91.50 87 ALA A CA 1
ATOM 681 C C . ALA A 1 87 ? 1.554 3.998 -8.691 1.00 91.50 87 ALA A C 1
ATOM 683 O O . ALA A 1 87 ? 1.242 4.805 -7.821 1.00 91.50 87 ALA A O 1
ATOM 684 N N . LEU A 1 88 ? 0.719 3.705 -9.683 1.00 92.00 88 LEU A N 1
ATOM 685 C CA . LEU A 1 88 ? -0.598 4.326 -9.787 1.00 92.00 88 LEU A CA 1
ATOM 686 C C . LEU A 1 88 ? -1.605 3.747 -8.783 1.00 92.00 88 LEU A C 1
ATOM 688 O O . LEU A 1 88 ? -2.367 4.480 -8.157 1.00 92.00 88 LEU A O 1
ATOM 692 N N . THR A 1 89 ? -1.603 2.427 -8.619 1.00 92.06 89 THR A N 1
ATOM 693 C CA . THR A 1 89 ? -2.698 1.692 -7.971 1.00 92.06 89 THR A CA 1
ATOM 694 C C . THR A 1 89 ? -2.552 1.639 -6.447 1.00 92.06 89 THR A C 1
ATOM 696 O O . THR A 1 89 ? -3.538 1.786 -5.721 1.00 92.06 89 THR A O 1
ATOM 699 N N . VAL A 1 90 ? -1.327 1.495 -5.929 1.00 93.12 90 VAL A N 1
ATOM 700 C CA . VAL A 1 90 ? -1.050 1.383 -4.483 1.00 93.12 90 VAL A CA 1
ATOM 701 C C . VAL A 1 90 ? -1.586 2.576 -3.678 1.00 93.12 90 VAL A C 1
ATOM 703 O O . VAL A 1 90 ? -2.295 2.348 -2.695 1.00 93.12 90 VAL A O 1
ATOM 706 N N . PRO A 1 91 ? -1.325 3.844 -4.056 1.00 93.62 91 PRO A N 1
ATOM 707 C CA . PRO A 1 91 ? -1.817 4.996 -3.301 1.00 93.62 91 PRO A CA 1
ATOM 708 C C . PRO A 1 91 ? -3.341 5.087 -3.312 1.00 93.62 91 PRO A C 1
ATOM 710 O O . PRO A 1 91 ? -3.946 5.467 -2.311 1.00 93.62 91 PRO A O 1
ATOM 713 N N . MET A 1 92 ? -3.971 4.697 -4.418 1.00 93.94 92 MET A N 1
ATOM 714 C CA . MET A 1 92 ? -5.423 4.726 -4.551 1.00 93.94 92 MET A CA 1
ATOM 715 C C . MET A 1 92 ? -6.097 3.721 -3.614 1.00 93.94 92 MET A C 1
ATOM 717 O O . MET A 1 92 ? -7.014 4.081 -2.872 1.00 93.94 92 MET A O 1
ATOM 721 N N . TRP A 1 93 ? -5.597 2.483 -3.576 1.00 93.25 93 TRP A N 1
ATOM 722 C CA . TRP A 1 93 ? -6.057 1.481 -2.610 1.00 93.25 93 TRP A CA 1
ATOM 723 C C . TRP A 1 93 ? -5.793 1.909 -1.173 1.00 93.25 93 TRP A C 1
ATOM 725 O O . TRP A 1 93 ? -6.665 1.773 -0.317 1.00 93.25 93 TRP A O 1
ATOM 735 N N . ALA A 1 94 ? -4.623 2.485 -0.908 1.00 94.06 94 ALA A N 1
ATOM 736 C CA . ALA A 1 94 ? -4.285 3.001 0.408 1.00 94.06 94 ALA A CA 1
ATOM 737 C C . ALA A 1 94 ? -5.247 4.127 0.848 1.00 94.06 94 ALA A C 1
ATOM 739 O O . ALA A 1 94 ? -5.650 4.177 2.011 1.00 94.06 94 ALA A O 1
ATOM 740 N N . GLY A 1 95 ? -5.698 4.973 -0.086 1.00 93.56 95 GLY A N 1
ATOM 741 C CA . GLY A 1 95 ? -6.759 5.955 0.139 1.00 93.56 95 GLY A CA 1
ATOM 742 C C . GLY A 1 95 ? -8.113 5.318 0.483 1.00 93.56 95 GLY A C 1
ATOM 743 O O . GLY A 1 95 ? -8.801 5.798 1.384 1.00 93.56 95 GLY A O 1
ATOM 744 N N . ILE A 1 96 ? -8.481 4.197 -0.152 1.00 93.50 96 ILE A N 1
ATOM 745 C CA . ILE A 1 96 ? -9.684 3.424 0.217 1.00 93.50 96 ILE A CA 1
ATOM 746 C C . ILE A 1 96 ? -9.568 2.859 1.635 1.00 93.50 96 ILE A C 1
ATOM 748 O O . ILE A 1 96 ? -10.499 2.995 2.433 1.00 93.50 96 ILE A O 1
ATOM 752 N N . VAL A 1 97 ? -8.422 2.271 1.978 1.00 92.88 97 VAL A N 1
ATOM 753 C CA . VAL A 1 97 ? -8.168 1.766 3.334 1.00 92.88 97 VAL A CA 1
ATOM 754 C C . VAL A 1 97 ? -8.278 2.902 4.357 1.00 92.88 97 VAL A C 1
ATOM 756 O O . VAL A 1 97 ? -8.916 2.733 5.398 1.00 92.88 97 VAL A O 1
ATOM 759 N N . LEU A 1 98 ? -7.749 4.088 4.042 1.00 92.94 98 LEU A N 1
ATOM 760 C CA . LEU A 1 98 ? -7.852 5.270 4.899 1.00 92.94 98 LEU A CA 1
ATOM 761 C C . LEU A 1 98 ? -9.303 5.741 5.086 1.00 92.94 98 LEU A C 1
ATOM 763 O O . LEU A 1 98 ? -9.670 6.128 6.196 1.00 92.94 98 LEU A O 1
ATOM 767 N N . MET A 1 99 ? -10.156 5.655 4.056 1.00 92.88 99 MET A N 1
ATOM 768 C CA . MET A 1 99 ? -11.598 5.892 4.220 1.00 92.88 99 MET A CA 1
ATOM 769 C C . MET A 1 99 ? -12.207 4.927 5.245 1.00 92.88 99 MET A C 1
ATOM 771 O O . MET A 1 99 ? -13.001 5.349 6.079 1.00 92.88 99 MET A O 1
ATOM 775 N N . GLY A 1 100 ? -11.812 3.649 5.227 1.00 90.75 100 GLY A N 1
ATOM 776 C CA . GLY A 1 100 ? -12.160 2.661 6.258 1.00 90.75 100 GLY A CA 1
ATOM 777 C C . GLY A 1 100 ? -11.782 3.112 7.669 1.00 90.75 100 GLY A C 1
ATOM 778 O O . GLY A 1 100 ? -12.634 3.162 8.556 1.00 90.75 100 GLY A O 1
ATOM 779 N N . VAL A 1 101 ? -10.521 3.504 7.855 1.00 91.56 101 VAL A N 1
ATOM 780 C CA . VAL A 1 101 ? -9.987 3.961 9.150 1.00 91.56 101 VAL A CA 1
ATOM 781 C C . VAL A 1 101 ? -10.732 5.196 9.664 1.00 91.56 101 VAL A C 1
ATOM 783 O O . VAL A 1 101 ? -11.167 5.223 10.814 1.00 91.56 101 VAL A O 1
ATOM 786 N N . ARG A 1 102 ? -10.944 6.201 8.809 1.00 91.00 102 ARG A N 1
ATOM 787 C CA . ARG A 1 102 ? -11.676 7.425 9.167 1.00 91.00 102 ARG A CA 1
ATOM 788 C C . ARG A 1 102 ? -13.136 7.156 9.489 1.00 91.00 102 ARG A C 1
ATOM 790 O O . ARG A 1 102 ? -13.660 7.668 10.477 1.00 91.00 102 ARG A O 1
ATOM 797 N N . ARG A 1 103 ? -13.787 6.293 8.708 1.00 91.00 103 ARG A N 1
ATOM 798 C CA . ARG A 1 103 ? -15.174 5.909 8.963 1.00 91.00 103 ARG A CA 1
ATOM 799 C C . ARG A 1 103 ? -15.327 5.189 10.299 1.00 91.00 103 ARG A C 1
ATOM 801 O O . ARG A 1 103 ? -16.294 5.452 11.010 1.00 91.00 103 ARG A O 1
ATOM 808 N N . ALA A 1 104 ? -14.365 4.342 10.666 1.00 88.81 104 ALA A N 1
ATOM 809 C CA . ALA A 1 104 ? -14.335 3.685 11.970 1.00 88.81 104 ALA A CA 1
ATOM 810 C C . ALA A 1 104 ? -14.180 4.677 13.141 1.00 88.81 104 ALA A C 1
ATOM 812 O O . ALA A 1 104 ? -14.619 4.384 14.249 1.00 88.81 104 ALA A O 1
ATOM 813 N N . ARG A 1 105 ? -13.623 5.873 12.900 1.00 90.00 105 ARG A N 1
ATOM 814 C CA . ARG A 1 105 ? -13.576 6.983 13.870 1.00 90.00 105 ARG A CA 1
ATOM 815 C C . ARG A 1 105 ? -14.813 7.889 13.859 1.00 90.00 105 ARG A C 1
ATOM 817 O O . ARG A 1 105 ? -14.857 8.859 14.605 1.00 90.00 105 ARG A O 1
ATOM 824 N N . GLY A 1 106 ? -15.819 7.593 13.033 1.00 87.81 106 GLY A N 1
ATOM 825 C CA . GLY A 1 106 ? -17.019 8.424 12.896 1.00 87.81 106 GLY A CA 1
ATOM 826 C C . GLY A 1 106 ? -16.830 9.662 12.012 1.00 87.81 106 GLY A C 1
ATOM 827 O O . GLY A 1 106 ? -17.722 10.505 11.949 1.00 87.81 106 GLY A O 1
ATOM 828 N N . GLU A 1 107 ? -15.707 9.775 11.301 1.00 89.00 107 GLU A N 1
ATOM 829 C CA . GLU A 1 107 ? -15.454 10.890 10.390 1.00 89.00 107 GLU A CA 1
ATOM 830 C C . GLU A 1 107 ? -16.267 10.746 9.087 1.00 89.00 107 GLU A C 1
ATOM 832 O O . GLU A 1 107 ? -16.611 9.642 8.637 1.00 89.00 107 GLU A O 1
ATOM 837 N N . ALA A 1 108 ? -16.575 11.882 8.456 1.00 86.75 108 ALA A N 1
ATOM 838 C CA . ALA A 1 108 ? -17.232 11.908 7.155 1.00 86.75 108 ALA A CA 1
ATOM 839 C C . ALA A 1 108 ? -16.256 11.474 6.051 1.00 86.75 108 ALA A C 1
ATOM 841 O O . ALA A 1 108 ? -15.147 11.998 5.952 1.00 86.75 108 ALA A O 1
ATOM 842 N N . ILE A 1 109 ? -16.687 10.551 5.190 1.00 90.44 109 ILE A N 1
ATOM 843 C CA . ILE A 1 109 ? -15.875 10.043 4.078 1.00 90.44 109 ILE A CA 1
ATOM 844 C C . ILE A 1 109 ? -16.374 10.564 2.733 1.00 90.44 109 ILE A C 1
ATOM 846 O O . ILE A 1 109 ? -17.579 10.635 2.476 1.00 90.44 109 ILE A O 1
ATOM 850 N N . ARG A 1 110 ? -15.437 10.891 1.843 1.00 88.31 110 ARG A N 1
ATOM 851 C CA . ARG A 1 110 ? -15.710 11.356 0.476 1.00 88.31 110 ARG A CA 1
ATOM 852 C C . ARG A 1 110 ? -14.966 10.477 -0.517 1.00 88.31 110 ARG A C 1
ATOM 854 O O . ARG A 1 110 ? -13.835 10.092 -0.247 1.00 88.31 110 ARG A O 1
ATOM 861 N N . SER A 1 111 ? -15.550 10.239 -1.689 1.00 84.94 111 SER A N 1
ATOM 862 C CA . SER A 1 111 ? -14.906 9.466 -2.763 1.00 84.94 111 SER A CA 1
ATOM 863 C C . SER A 1 111 ? -13.559 10.052 -3.201 1.00 84.94 111 SER A C 1
ATOM 865 O O . SER A 1 111 ? -12.664 9.307 -3.575 1.00 84.94 111 SER A O 1
ATOM 867 N N . THR A 1 112 ? -13.356 11.367 -3.073 1.00 88.88 112 THR A N 1
ATOM 868 C CA . THR A 1 112 ? -12.079 12.040 -3.370 1.00 88.88 112 THR A CA 1
ATOM 869 C C . THR A 1 112 ? -10.946 11.666 -2.409 1.00 88.88 112 THR A C 1
ATOM 871 O O . THR A 1 112 ? -9.790 11.969 -2.686 1.00 88.88 112 THR A O 1
ATOM 874 N N . MET A 1 113 ? -11.237 11.009 -1.281 1.00 89.50 113 MET A N 1
ATOM 875 C CA . MET A 1 113 ? -10.205 10.577 -0.334 1.00 89.50 113 MET A CA 1
ATOM 876 C C . MET A 1 113 ? -9.306 9.464 -0.892 1.00 89.50 113 MET A C 1
ATOM 878 O O . MET A 1 113 ? -8.220 9.244 -0.363 1.00 89.50 113 MET A O 1
ATOM 882 N N . VAL A 1 114 ? -9.693 8.809 -1.995 1.00 91.44 114 VAL A N 1
ATOM 883 C CA . VAL A 1 114 ? -8.817 7.870 -2.724 1.00 91.44 114 VAL A CA 1
ATOM 884 C C . VAL A 1 114 ? -7.487 8.507 -3.134 1.00 91.44 114 VAL A C 1
ATOM 886 O O . VAL A 1 114 ? -6.474 7.822 -3.207 1.00 91.44 114 VAL A O 1
ATOM 889 N N . PHE A 1 115 ? -7.457 9.829 -3.323 1.00 91.88 115 PHE A N 1
ATOM 890 C CA . PHE A 1 115 ? -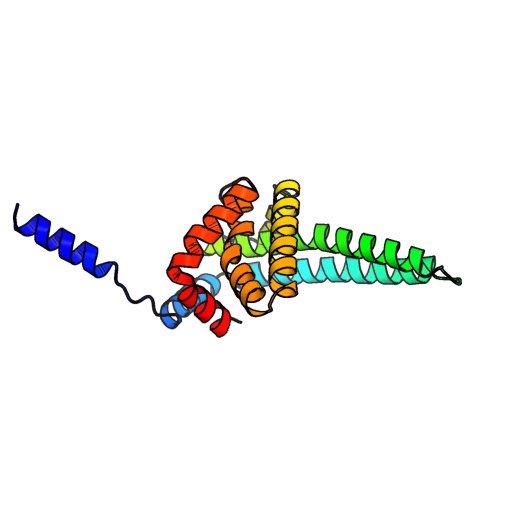6.234 10.551 -3.660 1.00 91.88 115 PHE A CA 1
ATOM 891 C C . PHE A 1 115 ? -5.322 10.822 -2.459 1.00 91.88 115 PHE A C 1
ATOM 893 O O . PHE A 1 115 ? -4.188 11.266 -2.628 1.00 91.88 115 PHE A O 1
ATOM 900 N N . GLU A 1 116 ? -5.769 10.566 -1.230 1.00 90.88 116 GLU A N 1
ATOM 901 C CA . GLU A 1 116 ? -4.963 10.873 -0.049 1.00 90.88 116 GLU A CA 1
ATOM 902 C C . GLU A 1 116 ? -3.733 9.988 0.091 1.00 90.88 116 GLU A C 1
ATOM 904 O O . GLU A 1 116 ? -2.744 10.435 0.671 1.00 90.88 116 GLU A O 1
ATOM 909 N N . GLY A 1 117 ? -3.739 8.795 -0.510 1.00 87.62 117 GLY A N 1
ATOM 910 C CA . GLY A 1 117 ? -2.535 7.976 -0.588 1.00 87.62 117 GLY A CA 1
ATOM 911 C C . GLY A 1 117 ? -1.382 8.684 -1.304 1.00 87.62 117 GLY A C 1
ATOM 912 O O . GLY A 1 117 ? -0.227 8.520 -0.917 1.00 87.62 117 GLY A O 1
ATOM 913 N N . PHE A 1 118 ? -1.669 9.550 -2.284 1.00 90.44 118 PHE A N 1
ATOM 914 C CA . PHE A 1 118 ? -0.627 10.283 -3.009 1.00 90.44 118 PHE A CA 1
ATOM 915 C C . PHE A 1 118 ? 0.090 11.325 -2.139 1.00 90.44 118 PHE A C 1
ATOM 917 O O . PHE A 1 118 ? 1.232 11.669 -2.431 1.00 90.44 118 PHE A O 1
ATOM 924 N N . LYS A 1 119 ? -0.506 11.778 -1.023 1.00 91.19 119 LYS A N 1
ATOM 925 C CA . LYS A 1 119 ? 0.143 12.737 -0.106 1.00 91.19 119 LYS A CA 1
ATOM 926 C C . LYS A 1 119 ? 1.444 12.194 0.489 1.00 91.19 119 LYS A C 1
ATOM 928 O O . LYS A 1 119 ? 2.350 12.964 0.784 1.00 91.19 119 LYS A O 1
ATOM 933 N N . ARG A 1 120 ? 1.536 10.874 0.684 1.00 91.44 120 ARG A N 1
ATOM 934 C CA . ARG A 1 120 ? 2.740 10.186 1.183 1.00 91.44 120 ARG A CA 1
ATOM 935 C C . ARG A 1 120 ? 3.209 9.126 0.197 1.00 91.44 120 ARG A C 1
ATOM 937 O O . ARG A 1 120 ? 3.617 8.039 0.595 1.00 91.44 120 ARG A O 1
ATOM 944 N N . PHE A 1 121 ? 3.157 9.464 -1.090 1.00 92.06 121 PHE A N 1
ATOM 945 C CA . PHE A 1 121 ? 3.470 8.554 -2.184 1.00 92.06 121 PHE A CA 1
ATOM 946 C C . PHE A 1 121 ? 4.816 7.834 -2.010 1.00 92.06 121 PHE A C 1
ATOM 948 O O . PHE A 1 121 ? 4.869 6.609 -2.051 1.00 92.06 121 PHE A O 1
ATOM 955 N N . ALA A 1 122 ? 5.889 8.580 -1.730 1.00 91.56 122 ALA A N 1
ATOM 956 C CA . ALA A 1 122 ? 7.223 8.007 -1.560 1.00 91.56 122 ALA A CA 1
ATOM 957 C C . ALA A 1 122 ? 7.286 7.005 -0.393 1.00 91.56 122 ALA A C 1
ATOM 959 O O . ALA A 1 122 ? 7.777 5.890 -0.554 1.00 91.56 122 ALA A O 1
ATOM 960 N N . SER A 1 123 ? 6.740 7.365 0.773 1.00 93.69 123 SER A N 1
ATOM 961 C CA . SER A 1 123 ? 6.706 6.471 1.937 1.00 93.69 123 SER A CA 1
ATOM 962 C C . SER A 1 123 ? 5.835 5.237 1.689 1.00 93.69 123 SER A C 1
ATOM 964 O O . SER A 1 123 ? 6.185 4.151 2.147 1.00 93.69 123 SER A O 1
ATOM 966 N N . LEU A 1 124 ? 4.732 5.391 0.945 1.00 93.81 124 LEU A N 1
ATOM 967 C CA . LEU A 1 124 ? 3.877 4.282 0.530 1.00 93.81 124 LEU A CA 1
ATOM 968 C C . LEU A 1 124 ? 4.586 3.319 -0.418 1.00 93.81 124 LEU A C 1
ATOM 970 O O . LEU A 1 124 ? 4.468 2.111 -0.247 1.00 93.81 124 LEU A O 1
ATOM 974 N N . LEU A 1 125 ? 5.328 3.829 -1.401 1.00 93.00 125 LEU A N 1
ATOM 975 C CA . LEU A 1 125 ? 6.113 2.966 -2.273 1.00 93.00 125 LEU A CA 1
ATOM 976 C C . LEU A 1 125 ? 7.123 2.173 -1.453 1.00 93.00 125 LEU A C 1
ATOM 978 O O . LEU A 1 125 ? 7.137 0.950 -1.533 1.00 93.00 125 LEU A O 1
ATOM 982 N N . VAL A 1 126 ? 7.910 2.845 -0.611 1.00 95.00 126 VAL A N 1
ATOM 983 C CA . VAL A 1 126 ? 8.936 2.179 0.200 1.00 95.00 126 VAL A CA 1
ATOM 984 C C . VAL A 1 126 ? 8.324 1.107 1.105 1.00 95.00 126 VAL A C 1
ATOM 986 O O . VAL A 1 126 ? 8.823 -0.016 1.120 1.00 95.00 126 VAL A O 1
ATOM 989 N N . VAL A 1 127 ? 7.235 1.404 1.827 1.00 95.50 127 VAL A N 1
ATOM 990 C CA . VAL A 1 127 ? 6.612 0.407 2.717 1.00 95.50 127 VAL A CA 1
ATOM 991 C C . VAL A 1 127 ? 6.041 -0.771 1.929 1.00 95.50 127 VAL A C 1
ATOM 993 O O . VAL A 1 127 ? 6.252 -1.916 2.319 1.00 95.50 127 VAL A O 1
ATOM 996 N N . THR A 1 128 ? 5.383 -0.519 0.795 1.00 92.81 128 THR A N 1
ATOM 997 C CA . THR A 1 128 ? 4.808 -1.581 -0.036 1.00 92.81 128 THR A CA 1
ATOM 998 C C . THR A 1 128 ? 5.898 -2.454 -0.645 1.00 92.81 128 THR A C 1
ATOM 1000 O O . THR A 1 128 ? 5.803 -3.674 -0.561 1.00 92.81 128 THR A O 1
ATOM 1003 N N . PHE A 1 129 ? 6.970 -1.864 -1.181 1.00 93.25 129 PHE A N 1
ATOM 1004 C CA . PHE A 1 129 ? 8.109 -2.618 -1.706 1.00 93.25 129 PHE A CA 1
ATOM 1005 C C . PHE A 1 129 ? 8.764 -3.485 -0.626 1.00 93.25 129 PHE A C 1
ATOM 1007 O O . PHE A 1 129 ? 8.995 -4.671 -0.856 1.00 93.25 129 PHE A O 1
ATOM 1014 N N . LEU A 1 130 ? 9.008 -2.939 0.570 1.00 95.19 130 LEU A N 1
ATOM 1015 C CA . LEU A 1 130 ? 9.579 -3.702 1.684 1.00 95.19 130 LEU A CA 1
ATOM 1016 C C . LEU A 1 130 ? 8.676 -4.869 2.104 1.00 95.19 130 LEU A C 1
ATOM 1018 O O . LEU A 1 130 ? 9.158 -5.988 2.279 1.00 95.19 130 LEU A O 1
ATOM 1022 N N . VAL A 1 131 ? 7.370 -4.627 2.240 1.00 94.69 131 VAL A N 1
ATOM 1023 C CA . VAL A 1 131 ? 6.392 -5.665 2.597 1.00 94.69 131 VAL A CA 1
ATOM 1024 C C . VAL A 1 131 ? 6.344 -6.757 1.527 1.00 94.69 131 VAL A C 1
ATOM 1026 O O . VAL A 1 131 ? 6.413 -7.936 1.870 1.00 94.69 131 VAL A O 1
ATOM 1029 N N . VAL A 1 132 ? 6.291 -6.391 0.242 1.00 92.62 132 VAL A N 1
ATOM 1030 C CA . VAL A 1 132 ? 6.275 -7.348 -0.875 1.00 92.62 132 VAL A CA 1
ATOM 1031 C C . VAL A 1 132 ? 7.540 -8.198 -0.886 1.00 92.62 132 VAL A C 1
ATOM 1033 O O . VAL A 1 132 ? 7.434 -9.415 -1.014 1.00 92.62 132 VAL A O 1
ATOM 1036 N N . ILE A 1 133 ? 8.722 -7.606 -0.696 1.00 94.12 133 ILE A N 1
ATOM 1037 C CA . ILE A 1 133 ? 9.986 -8.356 -0.642 1.00 94.12 133 ILE A CA 1
ATOM 1038 C C . ILE A 1 133 ? 9.968 -9.352 0.520 1.00 94.12 133 ILE A C 1
ATOM 1040 O O . ILE A 1 133 ? 10.250 -10.530 0.316 1.00 94.12 133 ILE A O 1
ATOM 1044 N N . ILE A 1 134 ? 9.587 -8.917 1.724 1.00 94.44 134 ILE A N 1
ATOM 1045 C CA . ILE A 1 134 ? 9.566 -9.786 2.909 1.00 94.44 134 ILE A CA 1
ATOM 1046 C C . ILE A 1 134 ? 8.564 -10.934 2.740 1.00 94.44 134 ILE A C 1
ATOM 1048 O O . ILE A 1 134 ? 8.895 -12.079 3.044 1.00 94.44 134 ILE A O 1
ATOM 1052 N N . ILE A 1 135 ? 7.361 -10.656 2.229 1.00 94.06 135 ILE A N 1
ATOM 1053 C CA . ILE A 1 135 ? 6.349 -11.688 1.968 1.00 94.06 135 ILE A CA 1
ATOM 1054 C C . ILE A 1 135 ? 6.826 -12.640 0.871 1.00 94.06 135 ILE A C 1
ATOM 1056 O O . ILE A 1 135 ? 6.672 -13.849 1.023 1.00 94.06 135 ILE A O 1
ATOM 1060 N N . THR A 1 136 ? 7.425 -12.129 -0.206 1.00 93.00 136 THR A N 1
ATOM 1061 C CA . THR A 1 136 ? 7.925 -12.951 -1.319 1.00 93.00 136 THR A CA 1
ATOM 1062 C C . THR A 1 136 ? 9.030 -13.883 -0.844 1.00 93.00 136 THR A C 1
ATOM 1064 O O . THR A 1 136 ? 8.951 -15.082 -1.086 1.00 93.00 136 THR A O 1
ATOM 1067 N N . VAL A 1 137 ? 10.013 -13.369 -0.097 1.00 93.81 137 VAL A N 1
ATOM 1068 C CA . VAL A 1 137 ? 11.074 -14.188 0.508 1.00 93.81 137 VAL A CA 1
ATOM 1069 C C . VAL A 1 137 ? 10.472 -15.208 1.474 1.00 93.81 137 VAL A C 1
ATOM 1071 O O . VAL A 1 137 ? 10.792 -16.389 1.387 1.00 93.81 137 VAL A O 1
ATOM 1074 N N . GLY A 1 138 ? 9.549 -14.794 2.346 1.00 91.38 138 GLY A N 1
ATOM 1075 C CA . GLY A 1 138 ? 8.870 -15.704 3.269 1.00 91.38 138 GLY A CA 1
ATOM 1076 C C . GLY A 1 138 ? 8.149 -16.843 2.549 1.00 91.38 138 GLY A C 1
ATOM 1077 O O . GLY A 1 138 ? 8.330 -17.999 2.915 1.00 91.38 138 GLY A O 1
ATOM 1078 N N . THR A 1 139 ? 7.403 -16.515 1.492 1.00 91.81 139 THR A N 1
ATOM 1079 C CA . THR A 1 139 ? 6.632 -17.468 0.678 1.00 91.81 139 THR A CA 1
ATOM 1080 C C . THR A 1 139 ? 7.536 -18.400 -0.126 1.00 91.81 139 THR A C 1
ATOM 1082 O O . THR A 1 139 ? 7.226 -19.582 -0.251 1.00 91.81 139 THR A O 1
ATOM 1085 N N . LEU A 1 140 ? 8.659 -17.888 -0.644 1.00 91.62 140 LEU A N 1
ATOM 1086 C CA . LEU A 1 140 ? 9.632 -18.660 -1.419 1.00 91.62 140 LEU A CA 1
ATOM 1087 C C . LEU A 1 140 ? 10.296 -19.751 -0.572 1.00 91.62 140 LEU A C 1
ATOM 1089 O O . LEU A 1 140 ? 10.529 -20.848 -1.069 1.00 91.62 140 LEU A O 1
ATOM 1093 N N . PHE A 1 141 ? 10.578 -19.461 0.702 1.00 89.12 141 PHE A N 1
ATOM 1094 C CA . PHE A 1 141 ? 11.096 -20.464 1.630 1.00 89.12 141 PHE A CA 1
ATOM 1095 C C . PHE A 1 141 ? 9.998 -21.446 2.064 1.00 89.12 141 PHE A C 1
ATOM 1097 O O . PHE A 1 141 ? 10.241 -22.649 2.050 1.00 89.12 141 PHE A O 1
ATOM 1104 N N . LEU A 1 142 ? 8.804 -20.964 2.442 1.00 92.56 142 LEU A N 1
ATOM 1105 C CA . LEU A 1 142 ? 7.627 -21.789 2.746 1.00 92.56 142 LEU A CA 1
ATOM 1106 C C . LEU A 1 142 ? 6.323 -20.971 2.601 1.00 92.56 142 LEU A C 1
ATOM 1108 O O . LEU A 1 142 ? 6.230 -19.827 3.041 1.00 92.56 142 LEU A O 1
ATOM 1112 N N . ILE A 1 143 ? 5.245 -21.597 2.118 1.00 91.25 143 ILE A N 1
ATOM 1113 C CA . ILE A 1 143 ? 3.933 -20.933 1.955 1.00 91.25 143 ILE A CA 1
ATOM 1114 C C . ILE A 1 143 ? 3.378 -20.406 3.297 1.00 91.25 143 ILE A C 1
ATOM 1116 O O . ILE A 1 143 ? 2.830 -19.305 3.358 1.00 91.25 143 ILE A O 1
ATOM 1120 N N . ILE A 1 144 ? 3.547 -21.162 4.391 1.00 91.50 144 ILE A N 1
ATOM 1121 C CA . ILE A 1 144 ? 2.991 -20.822 5.716 1.00 91.50 144 ILE A CA 1
ATOM 1122 C C . ILE A 1 144 ? 3.572 -19.499 6.273 1.00 91.50 144 ILE A C 1
ATOM 1124 O O . ILE A 1 144 ? 2.784 -18.619 6.628 1.00 91.50 144 ILE A O 1
ATOM 1128 N N . PRO A 1 145 ? 4.905 -19.286 6.322 1.00 90.00 145 PRO A N 1
ATOM 1129 C CA . PRO A 1 145 ? 5.499 -17.985 6.636 1.00 90.00 145 PRO A CA 1
ATOM 1130 C C . PRO A 1 145 ? 5.000 -16.837 5.758 1.00 90.00 145 PRO A C 1
ATOM 1132 O O . PRO A 1 145 ? 4.783 -15.741 6.272 1.00 90.00 145 PRO A O 1
ATOM 1135 N N . GLY A 1 146 ? 4.770 -17.078 4.464 1.00 91.50 146 GLY A N 1
ATOM 1136 C CA . GLY A 1 146 ? 4.190 -16.088 3.553 1.00 91.50 146 GLY A CA 1
ATOM 1137 C C . GLY A 1 146 ? 2.819 -15.587 4.014 1.00 91.50 146 GLY A C 1
ATOM 1138 O O . GLY A 1 146 ? 2.602 -14.381 4.145 1.00 91.50 146 GLY A O 1
ATOM 1139 N N . ILE A 1 147 ? 1.919 -16.519 4.347 1.00 91.94 147 ILE A N 1
ATOM 1140 C CA . ILE A 1 147 ? 0.580 -16.208 4.876 1.00 91.94 147 ILE A CA 1
ATOM 1141 C C . ILE A 1 147 ? 0.677 -15.497 6.231 1.00 91.94 147 ILE A C 1
ATOM 1143 O O . ILE A 1 147 ? -0.050 -14.541 6.494 1.00 91.94 147 ILE A O 1
ATOM 1147 N N . TYR A 1 148 ? 1.588 -15.927 7.105 1.00 93.25 148 TYR A N 1
ATOM 1148 C CA . TYR A 1 148 ? 1.792 -15.256 8.386 1.00 93.25 148 TYR A CA 1
ATOM 1149 C C . TYR A 1 148 ? 2.181 -13.783 8.191 1.00 93.25 148 TYR A C 1
ATOM 1151 O O . TYR A 1 148 ? 1.565 -12.900 8.791 1.00 93.25 148 TYR A O 1
ATOM 1159 N N . LEU A 1 149 ? 3.165 -13.511 7.328 1.00 93.62 149 LEU A N 1
ATOM 1160 C CA . LEU A 1 149 ? 3.673 -12.162 7.072 1.00 93.62 149 LEU A CA 1
ATOM 1161 C C . LEU A 1 149 ? 2.624 -11.260 6.409 1.00 93.62 149 LEU A C 1
ATOM 1163 O O . LEU A 1 149 ? 2.529 -10.089 6.777 1.00 93.62 149 LEU A O 1
ATOM 1167 N N . SER A 1 150 ? 1.801 -11.786 5.495 1.00 91.75 150 SER A N 1
ATOM 1168 C CA . SER A 1 150 ? 0.755 -10.992 4.835 1.00 91.75 150 SER A CA 1
ATOM 1169 C C . SER A 1 150 ? -0.276 -10.443 5.827 1.00 91.75 150 SER A C 1
ATOM 1171 O O . SER A 1 150 ? -0.640 -9.270 5.757 1.00 91.75 150 SER A O 1
ATOM 1173 N N . ILE A 1 151 ? -0.675 -11.246 6.816 1.00 93.44 151 ILE A N 1
ATOM 1174 C CA . ILE A 1 151 ? -1.624 -10.834 7.861 1.00 93.44 151 ILE A CA 1
ATOM 1175 C C . ILE A 1 151 ? -0.968 -9.834 8.817 1.00 93.44 151 ILE A C 1
ATOM 1177 O O . ILE A 1 151 ? -1.558 -8.824 9.195 1.00 93.44 151 ILE A O 1
ATOM 1181 N N . VAL A 1 152 ? 0.276 -10.098 9.206 1.00 95.62 152 VAL A N 1
ATOM 1182 C CA . VAL A 1 152 ? 1.027 -9.310 10.192 1.00 95.62 152 VAL A CA 1
ATOM 1183 C C . VAL A 1 152 ? 1.318 -7.882 9.712 1.00 95.62 152 VAL A C 1
ATOM 1185 O O . VAL A 1 152 ? 1.392 -6.964 10.535 1.00 95.62 152 VAL A O 1
ATOM 1188 N N . TYR A 1 153 ? 1.414 -7.664 8.398 1.00 95.44 153 TYR A N 1
ATOM 1189 C CA . TYR A 1 153 ? 1.632 -6.346 7.794 1.00 95.44 153 TYR A CA 1
ATOM 1190 C C . TYR A 1 153 ? 0.362 -5.629 7.317 1.00 95.44 153 TYR A C 1
ATOM 1192 O O . TYR A 1 153 ? 0.471 -4.564 6.710 1.00 95.44 153 TYR A O 1
ATOM 1200 N N . ILE A 1 154 ? -0.837 -6.128 7.645 1.00 92.81 154 ILE A N 1
ATOM 1201 C CA . ILE A 1 154 ? -2.103 -5.524 7.193 1.00 92.81 154 ILE A CA 1
ATOM 1202 C C . ILE A 1 154 ? -2.260 -4.041 7.578 1.00 92.81 154 ILE A C 1
ATOM 1204 O O . ILE A 1 154 ? -2.882 -3.272 6.847 1.00 92.81 154 ILE A O 1
ATOM 1208 N N . PHE A 1 155 ? -1.660 -3.608 8.694 1.00 93.94 155 PHE A N 1
ATOM 1209 C CA . PHE A 1 155 ? -1.733 -2.218 9.147 1.00 93.94 155 PHE A CA 1
ATOM 1210 C C . PHE A 1 155 ? -0.556 -1.346 8.703 1.00 93.94 155 PHE A C 1
ATOM 1212 O O . PHE A 1 155 ? -0.588 -0.144 8.954 1.00 93.94 155 PHE A O 1
ATOM 1219 N N . ALA A 1 156 ? 0.459 -1.888 8.025 1.00 94.75 156 ALA A N 1
ATOM 1220 C CA . ALA A 1 156 ? 1.650 -1.121 7.657 1.00 94.75 156 ALA A CA 1
ATOM 1221 C C . ALA A 1 156 ? 1.301 0.108 6.793 1.00 94.75 156 ALA A C 1
ATOM 1223 O O . ALA A 1 156 ? 1.693 1.229 7.111 1.00 94.75 156 ALA A O 1
ATOM 1224 N N . VAL A 1 157 ? 0.483 -0.082 5.756 1.00 93.31 157 VAL A N 1
ATOM 1225 C CA . VAL A 1 157 ? 0.020 0.989 4.857 1.00 93.31 157 VAL A CA 1
ATOM 1226 C C . VAL A 1 157 ? -0.815 2.061 5.581 1.00 93.31 157 VAL A C 1
ATOM 1228 O O . VAL A 1 157 ? -0.458 3.241 5.493 1.00 93.31 157 VAL A O 1
ATOM 1231 N N . PRO A 1 158 ? -1.893 1.725 6.324 1.00 92.62 158 PRO A N 1
ATOM 1232 C CA . PRO A 1 158 ? -2.670 2.744 7.026 1.00 92.62 158 PRO A CA 1
ATOM 1233 C C . PRO A 1 158 ? -1.873 3.451 8.128 1.00 92.62 158 PRO A C 1
ATOM 1235 O O . PRO A 1 158 ? -2.092 4.637 8.340 1.00 92.62 158 PRO A O 1
ATOM 1238 N N . LEU A 1 159 ? -0.918 2.788 8.792 1.00 93.44 159 LEU A N 1
ATOM 1239 C CA . LEU A 1 159 ? -0.045 3.426 9.788 1.00 93.44 159 LEU A CA 1
ATOM 1240 C C . LEU A 1 159 ? 0.835 4.525 9.167 1.00 93.44 159 LEU A C 1
ATOM 1242 O O . LEU A 1 159 ? 0.964 5.602 9.750 1.00 93.44 159 LEU A O 1
ATOM 1246 N N . VAL A 1 160 ? 1.382 4.298 7.968 1.00 94.88 160 VAL A N 1
ATOM 1247 C CA . VAL A 1 160 ? 2.153 5.320 7.235 1.00 94.88 160 VAL A CA 1
ATOM 1248 C C . VAL A 1 160 ? 1.270 6.505 6.842 1.00 94.88 160 VAL A C 1
ATOM 1250 O O . VAL A 1 160 ? 1.690 7.654 6.974 1.00 94.88 160 VAL A O 1
ATOM 1253 N N . LEU A 1 161 ? 0.047 6.257 6.369 1.00 92.38 161 LEU A N 1
ATOM 1254 C CA . LEU A 1 161 ? -0.832 7.330 5.896 1.00 92.38 161 LEU A CA 1
ATOM 1255 C C . LEU A 1 161 ? -1.494 8.132 7.006 1.00 92.38 161 LEU A C 1
ATOM 1257 O O . LEU A 1 161 ? -1.514 9.359 6.944 1.00 92.38 161 LEU A O 1
ATOM 1261 N N . ASP A 1 162 ? -2.048 7.440 7.993 1.00 91.00 162 ASP A N 1
ATOM 1262 C CA . ASP A 1 162 ? -2.868 8.037 9.039 1.00 91.00 162 ASP A CA 1
ATOM 1263 C C . ASP A 1 162 ? -2.009 8.612 10.167 1.00 91.00 162 ASP A C 1
ATOM 1265 O O . ASP A 1 162 ? -2.250 9.723 10.629 1.00 91.00 162 ASP A O 1
ATOM 1269 N N . LYS A 1 163 ? -0.961 7.884 10.576 1.00 90.38 163 LYS A N 1
ATOM 1270 C CA . LYS A 1 163 ? -0.067 8.311 11.664 1.00 90.38 163 LYS A CA 1
ATOM 1271 C C . LYS A 1 163 ? 1.223 8.958 11.181 1.00 90.38 163 LYS A C 1
ATOM 1273 O O . LYS A 1 163 ? 1.999 9.444 11.995 1.00 90.38 163 LYS A O 1
ATOM 1278 N N . GLY A 1 164 ? 1.474 8.963 9.873 1.00 90.94 164 GLY A N 1
ATOM 1279 C CA . GLY A 1 164 ? 2.666 9.579 9.303 1.00 90.94 164 GLY A CA 1
ATOM 1280 C C . GLY A 1 164 ? 3.984 8.906 9.681 1.00 90.94 164 GLY A C 1
ATOM 1281 O O . GLY A 1 164 ? 5.026 9.546 9.553 1.00 90.94 164 GLY A O 1
ATOM 1282 N N . MET A 1 165 ? 3.926 7.655 10.144 1.00 93.19 165 MET A N 1
ATOM 1283 C CA . MET A 1 165 ? 5.082 6.877 10.588 1.00 93.19 165 MET A CA 1
ATOM 1284 C C . MET A 1 165 ? 6.048 6.588 9.439 1.00 93.19 165 MET A C 1
ATOM 1286 O O . MET A 1 165 ? 5.647 6.498 8.273 1.00 93.19 165 MET A O 1
ATOM 1290 N N . GLY A 1 166 ? 7.324 6.390 9.780 1.00 95.12 166 GLY A N 1
ATOM 1291 C CA . GLY A 1 166 ? 8.308 5.896 8.819 1.00 95.12 166 GLY A CA 1
ATOM 1292 C C . GLY A 1 166 ? 7.938 4.490 8.311 1.00 95.12 166 GLY A C 1
ATOM 1293 O O . GLY A 1 166 ? 7.321 3.726 9.056 1.00 95.12 166 GLY A O 1
ATOM 1294 N N . PRO A 1 167 ? 8.330 4.099 7.079 1.00 94.00 167 PRO A N 1
ATOM 1295 C CA . PRO A 1 167 ? 7.988 2.792 6.508 1.00 94.00 167 PRO A CA 1
ATOM 1296 C C . PRO A 1 167 ? 8.341 1.612 7.422 1.00 94.00 167 PRO A C 1
ATOM 1298 O O . PRO A 1 167 ? 7.500 0.760 7.703 1.00 94.00 167 PRO A O 1
ATOM 1301 N N . TRP A 1 168 ? 9.569 1.597 7.945 1.00 95.00 168 TRP A N 1
ATOM 1302 C CA . TRP A 1 168 ? 10.042 0.528 8.823 1.00 95.00 168 TRP A CA 1
ATOM 1303 C C . TRP A 1 168 ? 9.323 0.511 10.176 1.00 95.00 168 TRP A C 1
ATOM 1305 O O . TRP A 1 168 ? 8.901 -0.542 10.652 1.00 95.00 168 TRP A O 1
ATOM 1315 N N . GLU A 1 169 ? 9.129 1.687 10.773 1.00 96.31 169 GLU A N 1
ATOM 1316 C CA . GLU A 1 169 ? 8.435 1.844 12.052 1.00 96.31 169 GLU A CA 1
ATOM 1317 C C . GLU A 1 169 ? 6.984 1.348 11.964 1.00 96.31 169 GLU A C 1
ATOM 1319 O O . GLU A 1 169 ? 6.528 0.582 12.816 1.00 96.31 169 GLU A O 1
ATOM 1324 N N . ALA A 1 170 ? 6.277 1.711 10.890 1.00 95.88 170 ALA A N 1
ATOM 1325 C CA . ALA A 1 170 ? 4.919 1.253 10.625 1.00 95.88 170 ALA A CA 1
ATOM 1326 C C . ALA A 1 170 ? 4.844 -0.276 10.488 1.00 95.88 170 ALA A C 1
ATOM 1328 O O . ALA A 1 170 ? 3.943 -0.911 11.043 1.00 95.88 170 ALA A O 1
ATOM 1329 N N . MET A 1 171 ? 5.806 -0.885 9.789 1.00 96.44 171 MET A N 1
ATOM 1330 C CA . MET A 1 171 ? 5.898 -2.339 9.640 1.00 96.44 171 MET A CA 1
ATOM 1331 C C . MET A 1 171 ? 6.158 -3.037 10.974 1.00 96.44 171 MET A C 1
ATOM 1333 O O . MET A 1 171 ? 5.496 -4.025 11.301 1.00 96.44 171 MET A O 1
ATOM 1337 N N . GLU A 1 172 ? 7.101 -2.532 11.767 1.00 95.75 172 GLU A N 1
ATOM 1338 C CA . GLU A 1 172 ? 7.437 -3.119 13.058 1.00 95.75 172 GLU A CA 1
ATOM 1339 C C . GLU A 1 172 ? 6.275 -3.006 14.051 1.00 95.75 172 GLU A C 1
ATOM 1341 O O . GLU A 1 172 ? 5.966 -3.973 14.757 1.00 95.75 172 GLU A O 1
ATOM 1346 N N . LEU A 1 173 ? 5.594 -1.859 14.072 1.00 95.75 173 LEU A N 1
ATOM 1347 C CA . LEU A 1 173 ? 4.424 -1.644 14.911 1.00 95.75 173 LEU A CA 1
ATOM 1348 C C . LEU A 1 173 ? 3.250 -2.533 14.488 1.00 95.75 173 LEU A C 1
ATOM 1350 O O . LEU A 1 173 ? 2.619 -3.148 15.354 1.00 95.75 173 LEU A O 1
ATOM 1354 N N . SER A 1 174 ? 2.986 -2.649 13.180 1.00 95.62 174 SER A N 1
ATOM 1355 C CA . SER A 1 174 ? 1.989 -3.586 12.645 1.00 95.62 174 SER A CA 1
ATOM 1356 C C . SER A 1 174 ? 2.296 -4.998 13.131 1.00 95.62 174 SER A C 1
ATOM 1358 O O . SER A 1 174 ? 1.444 -5.639 13.748 1.00 95.62 174 SER A O 1
ATOM 1360 N N . ARG A 1 175 ? 3.554 -5.437 12.987 1.00 94.81 175 ARG A N 1
ATOM 1361 C CA . ARG A 1 175 ? 3.975 -6.771 13.409 1.00 94.81 175 ARG A CA 1
ATOM 1362 C C . ARG A 1 175 ? 3.758 -7.012 14.896 1.00 94.81 175 ARG A C 1
ATOM 1364 O O . ARG A 1 175 ? 3.071 -7.955 15.274 1.00 94.81 175 ARG A O 1
ATOM 1371 N N . LYS A 1 176 ? 4.286 -6.133 15.751 1.00 94.50 176 LYS A N 1
ATOM 1372 C CA . LYS A 1 176 ? 4.162 -6.253 17.215 1.00 94.50 176 LYS A CA 1
ATOM 1373 C C . LYS A 1 176 ? 2.704 -6.271 17.684 1.00 94.50 176 LYS A C 1
ATOM 1375 O O . LYS A 1 176 ? 2.401 -6.891 18.703 1.00 94.50 176 LYS A O 1
ATOM 1380 N N . THR A 1 177 ? 1.814 -5.592 16.963 1.00 92.81 177 THR A N 1
ATOM 1381 C CA . THR A 1 177 ? 0.390 -5.501 17.306 1.00 92.81 177 THR A CA 1
ATOM 1382 C C . THR A 1 177 ? -0.381 -6.732 16.840 1.00 92.81 177 THR A C 1
ATOM 1384 O O . THR A 1 177 ? -1.104 -7.342 17.629 1.00 92.81 177 THR A O 1
ATOM 1387 N N . VAL A 1 178 ? -0.211 -7.127 15.576 1.00 93.00 178 VAL A N 1
ATOM 1388 C CA . VAL A 1 178 ? -0.975 -8.219 14.963 1.00 93.00 178 VAL A CA 1
ATOM 1389 C C . VAL A 1 178 ? -0.537 -9.576 15.499 1.00 93.00 178 VAL A C 1
ATOM 1391 O O . VAL A 1 178 ? -1.396 -10.402 15.797 1.00 93.00 178 VAL A O 1
ATOM 1394 N N . THR A 1 179 ? 0.763 -9.797 15.728 1.00 91.81 179 THR A N 1
ATOM 1395 C CA . THR A 1 179 ? 1.279 -11.083 16.231 1.00 91.81 179 THR A CA 1
ATOM 1396 C C . THR A 1 179 ? 0.617 -11.510 17.548 1.00 91.81 179 THR A C 1
ATOM 1398 O O . THR A 1 179 ? 0.341 -12.692 17.729 1.00 91.81 179 THR A O 1
ATOM 1401 N N . LYS A 1 180 ? 0.278 -10.569 18.443 1.00 90.25 180 LYS A N 1
ATOM 1402 C CA . LYS A 1 180 ? -0.372 -10.872 19.735 1.00 90.25 180 LYS A CA 1
ATOM 1403 C C . LYS A 1 180 ? -1.774 -11.468 19.596 1.00 90.25 180 LYS A C 1
ATOM 1405 O O . LYS A 1 180 ? -2.228 -12.171 20.490 1.00 90.25 180 LYS A O 1
ATOM 1410 N N . ARG A 1 181 ? -2.483 -11.146 18.511 1.00 88.19 181 ARG A N 1
ATOM 1411 C CA . ARG A 1 181 ? -3.860 -11.593 18.241 1.00 88.19 181 ARG A CA 1
ATOM 1412 C C . ARG A 1 181 ? -3.990 -12.150 16.824 1.00 88.19 181 ARG A C 1
ATOM 1414 O O . ARG A 1 181 ? -5.019 -11.967 16.181 1.00 88.19 181 ARG A O 1
ATOM 1421 N N . TRP A 1 182 ? -2.946 -12.822 16.337 1.00 91.00 182 TRP A N 1
ATOM 1422 C CA . TRP A 1 182 ? -2.839 -13.234 14.935 1.00 91.00 182 TRP A CA 1
ATOM 1423 C C . TRP A 1 182 ? -4.059 -14.035 14.464 1.00 91.00 182 TRP A C 1
ATOM 1425 O O . TRP A 1 182 ? -4.659 -13.688 13.453 1.00 91.00 182 TRP A O 1
ATOM 1435 N N . PHE A 1 183 ? -4.506 -15.019 15.253 1.00 88.38 183 PHE A N 1
ATOM 1436 C CA . PHE A 1 183 ? -5.684 -15.838 14.938 1.00 88.38 183 PHE A CA 1
ATOM 1437 C C . PHE A 1 183 ? -6.995 -15.042 14.863 1.00 88.38 183 PHE A C 1
ATOM 1439 O O . PHE A 1 183 ? -7.886 -15.401 14.095 1.00 88.38 183 PHE A O 1
ATOM 1446 N N . ALA A 1 184 ? -7.130 -13.952 15.621 1.00 87.94 184 ALA A N 1
ATOM 1447 C CA . ALA A 1 184 ? -8.317 -13.102 15.556 1.00 87.94 184 ALA A CA 1
ATOM 1448 C C . ALA A 1 184 ? -8.339 -12.290 14.252 1.00 87.94 184 ALA A C 1
ATOM 1450 O O . ALA A 1 184 ? -9.372 -12.208 13.593 1.00 87.94 184 ALA A O 1
ATOM 1451 N N . TYR A 1 185 ? -7.189 -11.747 13.836 1.00 89.38 185 TYR A N 1
ATOM 1452 C CA . TYR A 1 185 ? -7.069 -11.062 12.546 1.00 89.38 185 TYR A CA 1
ATOM 1453 C C . TYR A 1 185 ? -7.230 -12.032 11.376 1.00 89.38 185 TYR A C 1
ATOM 1455 O O . TYR A 1 185 ? -7.978 -11.742 10.450 1.00 89.38 185 TYR A O 1
ATOM 1463 N N . PHE A 1 186 ? -6.603 -13.208 11.453 1.00 90.25 186 PHE A N 1
ATOM 1464 C CA . PHE A 1 186 ? -6.739 -14.255 10.446 1.00 90.25 186 PHE A CA 1
ATOM 1465 C C . PHE A 1 186 ? -8.193 -14.702 10.274 1.00 90.25 186 PHE A C 1
ATOM 1467 O O . PHE A 1 186 ? -8.703 -14.692 9.160 1.00 90.25 186 PHE A O 1
ATOM 1474 N N . SER A 1 187 ? -8.887 -15.032 11.367 1.00 88.81 187 SER A N 1
ATOM 1475 C CA . SER A 1 187 ? -10.294 -15.448 11.299 1.00 88.81 187 SER A CA 1
ATOM 1476 C C . SER A 1 187 ? -11.210 -14.324 10.812 1.00 88.81 187 SER A C 1
ATOM 1478 O O . SER A 1 187 ? -12.122 -14.583 10.037 1.00 88.81 187 SER A O 1
ATOM 1480 N N . THR A 1 188 ? -10.939 -13.070 11.187 1.00 88.06 188 THR A N 1
ATOM 1481 C CA . THR A 1 188 ? -11.684 -11.918 10.657 1.00 88.06 188 THR A CA 1
ATOM 1482 C C . THR A 1 188 ? -11.504 -11.785 9.148 1.00 88.06 188 THR A C 1
ATOM 1484 O O . THR A 1 188 ? -12.489 -11.592 8.447 1.00 88.06 188 THR A O 1
ATOM 1487 N N . LEU A 1 189 ? -10.278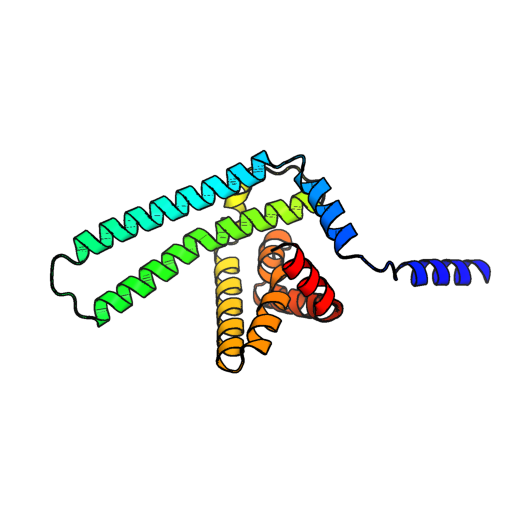 -11.926 8.636 1.00 87.62 189 LEU A N 1
ATOM 1488 C CA . LEU A 1 189 ? -10.005 -11.869 7.197 1.00 87.62 189 LEU A CA 1
ATOM 1489 C C . LEU A 1 189 ? -10.615 -13.046 6.440 1.00 87.62 189 LEU A C 1
ATOM 1491 O O . LEU A 1 189 ? -11.112 -12.855 5.341 1.00 87.62 189 LEU A O 1
ATOM 1495 N N . LEU A 1 190 ? -10.618 -14.235 7.042 1.00 89.56 190 LEU A N 1
ATOM 1496 C CA . LEU A 1 190 ? -11.197 -15.435 6.445 1.00 89.56 190 LEU A CA 1
ATOM 1497 C C . LEU A 1 190 ? -12.726 -15.370 6.355 1.00 89.56 190 LEU A C 1
ATOM 1499 O O . LEU A 1 190 ? -13.297 -15.924 5.430 1.00 89.56 190 LEU A O 1
ATOM 1503 N N . VAL A 1 191 ? -13.389 -14.722 7.317 1.00 88.69 191 VAL A N 1
ATOM 1504 C CA . VAL A 1 191 ? -14.854 -14.559 7.310 1.00 88.69 191 VAL A CA 1
ATOM 1505 C C . VAL A 1 191 ? -15.290 -13.329 6.502 1.00 88.69 191 VAL A C 1
ATOM 1507 O O . VAL A 1 191 ? -16.412 -13.293 6.005 1.00 88.69 191 VAL A O 1
ATOM 1510 N N . ALA A 1 192 ? -14.444 -12.297 6.418 1.00 80.81 192 ALA A N 1
ATOM 1511 C CA . ALA A 1 192 ? -14.738 -11.071 5.676 1.00 80.81 192 ALA A CA 1
ATOM 1512 C C . ALA A 1 192 ? -14.419 -11.156 4.177 1.00 80.81 192 ALA A C 1
ATOM 1514 O O . ALA A 1 192 ? -15.015 -10.398 3.410 1.00 80.81 192 ALA A O 1
ATOM 1515 N N . GLY A 1 193 ? -13.445 -11.989 3.796 1.00 69.75 193 GLY A N 1
ATOM 1516 C CA . GLY A 1 193 ? -13.094 -12.286 2.405 1.00 69.75 193 GLY A CA 1
ATOM 1517 C C . GLY A 1 193 ? -14.036 -13.308 1.794 1.00 69.75 193 GLY A C 1
ATOM 1518 O O . GLY A 1 193 ? -14.342 -13.138 0.595 1.00 69.75 193 GLY A O 1
#